Protein AF-A0A7V5PXN4-F1 (afdb_monomer_lite)

Sequence (189 aa):
MMRFGNYDSPVLLEALGDLLLSYGRVDDGKRLAARAFLKASYEVSDPHAQEEYRKLAEQALQRQTVHELTYRELSLRRLEKVFQRELEEAKAWYEQVAADERRWIDKGVDVDAAFAKKYYTEPTVEYRDPAAVRATTFKRLLPVGVVLAILLVVLALAASGYGLYRLQRWYASRRGVRAEGESPQPSVR

Foldseek 3Di:
DCVPDPVLALVVLQVQLVVLPVPDDPLVSLLSSLLSLCSSLVSDPDPVSNVVSNVSSQVSQPPPAPDPPDPHGDGSVNSVVVSVVVVVVVVVVVVVLVVVLVVCVVVVHDSVVVCCVPPVPDDDDPDDDPVVVVVVVVVVCVVVVVVVVVVVVVVVVVVVVVVVVVVVVVVVVVVVVVPPPDDDDDDDD

pLDDT: mean 84.4, std 14.61, range [50.06, 98.5]

Radius of gyration: 36.61 Å; chains: 1; bounding box: 115×32×98 Å

Secondary structure (DSSP, 8-state):
-TTTS-TT-HHHHHHHHHHHHHSTT-HHHHHHHHHHHHHHHHH---HHHHHHHHHHHHHHTTT-BSSTT---B--HHHHHHHHHHHHHHHHHHHHHHHHHHHHHHHTT--HHHHHHHHH-S--------HHHHHHHHHHHHHHHHHHHHHHHHHHHHHHHHHHHHHHHHHHHHHHHTTSS---PPPPP-

Structure (mmCIF, N/CA/C/O backbone):
data_AF-A0A7V5PXN4-F1
#
_entry.id   AF-A0A7V5PXN4-F1
#
loop_
_atom_site.group_PDB
_atom_site.id
_atom_site.type_symbol
_atom_site.label_atom_id
_atom_site.label_alt_id
_atom_site.label_comp_id
_atom_site.label_asym_id
_atom_site.label_entity_id
_atom_site.label_seq_id
_atom_site.pdbx_PDB_ins_code
_atom_site.Cartn_x
_atom_site.Cartn_y
_atom_site.Cartn_z
_atom_site.occupancy
_atom_site.B_iso_or_equiv
_atom_site.auth_seq_id
_atom_site.auth_comp_id
_atom_site.auth_asym_id
_atom_site.auth_atom_id
_atom_site.pdbx_PDB_model_num
ATOM 1 N N . MET A 1 1 ? -3.306 -9.084 14.092 1.00 50.06 1 MET A N 1
ATOM 2 C CA . MET A 1 1 ? -2.920 -7.835 14.786 1.00 50.06 1 MET A CA 1
ATOM 3 C C . MET A 1 1 ? -3.719 -6.621 14.314 1.00 50.06 1 MET A C 1
ATOM 5 O O . MET A 1 1 ? -4.282 -5.973 15.174 1.00 50.06 1 MET A O 1
ATOM 9 N N . MET A 1 2 ? -3.883 -6.352 13.011 1.00 60.84 2 MET A N 1
ATOM 10 C CA . MET A 1 2 ? -4.599 -5.147 12.524 1.00 60.84 2 MET A CA 1
ATOM 11 C C . MET A 1 2 ?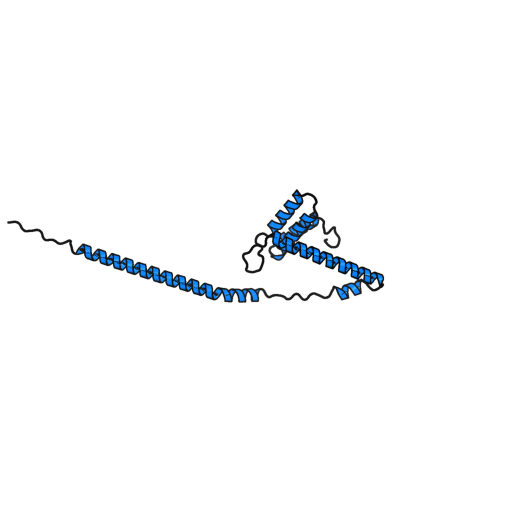 -6.079 -5.011 12.949 1.00 60.84 2 MET A C 1
ATOM 13 O O . MET A 1 2 ? -6.562 -3.900 13.084 1.00 60.84 2 MET A O 1
ATOM 17 N N . ARG A 1 3 ? -6.806 -6.110 13.207 1.00 56.19 3 ARG A N 1
ATOM 18 C CA . ARG A 1 3 ? -8.206 -6.056 13.690 1.00 56.19 3 ARG A CA 1
ATOM 19 C C . ARG A 1 3 ? -8.340 -5.751 15.192 1.00 56.19 3 ARG A C 1
ATOM 21 O O . ARG A 1 3 ? -9.386 -5.283 15.617 1.00 56.19 3 ARG A O 1
ATOM 28 N N . PHE A 1 4 ? -7.315 -6.062 15.990 1.00 61.59 4 PHE A N 1
ATOM 29 C CA . PHE A 1 4 ? -7.388 -6.065 17.463 1.00 61.59 4 PHE A CA 1
ATOM 30 C C . PHE A 1 4 ? -6.329 -5.177 18.139 1.00 61.59 4 PHE A C 1
ATOM 32 O O . PHE A 1 4 ? -6.249 -5.146 19.361 1.00 61.59 4 PHE A O 1
ATOM 39 N N . GLY A 1 5 ? -5.492 -4.496 17.358 1.00 67.06 5 GLY A N 1
ATOM 40 C CA . GLY A 1 5 ? -4.489 -3.547 17.833 1.00 67.06 5 GLY A CA 1
ATOM 41 C C . GLY A 1 5 ? -4.760 -2.149 17.290 1.00 67.06 5 GLY A C 1
ATOM 42 O O . GLY A 1 5 ? -5.655 -1.964 16.465 1.00 67.06 5 GLY A O 1
ATOM 43 N N . ASN A 1 6 ? -3.964 -1.177 17.733 1.00 82.44 6 ASN A N 1
ATOM 44 C CA . ASN A 1 6 ? -4.006 0.177 17.193 1.00 82.44 6 ASN A CA 1
ATOM 45 C C . ASN A 1 6 ? -3.465 0.164 15.753 1.00 82.44 6 ASN A C 1
ATOM 47 O O . ASN A 1 6 ? -2.252 0.174 15.543 1.00 82.44 6 ASN A O 1
ATOM 51 N N . TYR A 1 7 ? -4.357 0.000 14.774 1.00 85.50 7 TYR A N 1
ATOM 52 C CA . TYR A 1 7 ? -4.010 -0.294 13.376 1.00 85.50 7 TYR A CA 1
ATOM 53 C C . TYR A 1 7 ? -3.291 0.862 12.668 1.00 85.50 7 TYR A C 1
ATOM 55 O O . TYR A 1 7 ? -2.661 0.655 11.635 1.00 85.50 7 TYR A O 1
ATOM 63 N N . ASP A 1 8 ? -3.385 2.061 13.230 1.00 88.88 8 ASP A N 1
ATOM 64 C CA . ASP A 1 8 ? -2.703 3.284 12.818 1.00 88.88 8 ASP A CA 1
ATOM 65 C C . ASP A 1 8 ? -1.374 3.502 13.566 1.00 88.88 8 ASP A C 1
ATOM 67 O O . ASP A 1 8 ? -0.681 4.482 13.320 1.00 88.88 8 ASP A O 1
ATOM 71 N N . SER A 1 9 ? -0.960 2.585 14.449 1.00 93.81 9 SER A N 1
ATOM 72 C CA . SER A 1 9 ? 0.322 2.697 15.148 1.00 93.81 9 SER A CA 1
ATOM 73 C C . SER A 1 9 ? 1.490 2.705 14.148 1.00 93.81 9 SER A C 1
ATOM 75 O O . SER A 1 9 ? 1.680 1.704 13.446 1.00 93.81 9 SER A O 1
ATOM 77 N N . PRO A 1 10 ? 2.333 3.761 14.122 1.00 94.50 10 PRO A N 1
ATOM 78 C CA . PRO A 1 10 ? 3.481 3.830 13.216 1.00 94.50 10 PRO A CA 1
ATOM 79 C C . PRO A 1 10 ? 4.428 2.633 13.360 1.00 94.50 10 PRO A C 1
ATOM 81 O O . PRO A 1 10 ? 4.879 2.084 12.363 1.00 94.50 10 PRO A O 1
ATOM 84 N N . VAL A 1 11 ? 4.643 2.153 14.591 1.00 93.62 11 VAL A N 1
ATOM 85 C CA . VAL A 1 11 ? 5.501 0.990 14.883 1.00 93.62 11 VAL A CA 1
ATOM 86 C C . VAL A 1 11 ? 4.916 -0.303 14.311 1.00 93.62 11 VAL A C 1
ATOM 88 O O . VAL A 1 11 ? 5.640 -1.135 13.768 1.00 93.62 11 VAL A O 1
ATOM 91 N N . LEU A 1 12 ? 3.595 -0.485 14.404 1.00 94.06 12 LEU A N 1
ATOM 92 C CA . LEU A 1 12 ? 2.931 -1.650 13.815 1.00 94.06 12 LEU A CA 1
ATOM 93 C C . LEU A 1 12 ? 3.025 -1.622 12.284 1.00 94.06 12 LEU A C 1
ATOM 95 O O . LEU A 1 12 ? 3.241 -2.659 11.658 1.00 94.06 12 LEU A O 1
ATOM 99 N N . LEU A 1 13 ? 2.851 -0.440 11.691 1.00 95.69 13 LEU A N 1
ATOM 100 C CA . LEU A 1 13 ? 2.921 -0.226 10.247 1.00 95.69 13 LEU A CA 1
ATOM 101 C C . LEU A 1 13 ? 4.344 -0.415 9.706 1.00 95.69 13 LEU A C 1
ATOM 103 O O . LEU A 1 13 ? 4.511 -1.014 8.646 1.00 95.69 13 LEU A O 1
ATOM 107 N N . GLU A 1 14 ? 5.360 0.022 10.448 1.00 95.69 14 GLU A N 1
ATOM 108 C CA . GLU A 1 14 ? 6.770 -0.238 10.150 1.00 95.69 14 GLU A CA 1
ATOM 109 C C . GLU A 1 14 ? 7.066 -1.741 10.150 1.00 95.69 14 GLU A C 1
ATOM 111 O O . GLU A 1 14 ? 7.523 -2.280 9.143 1.00 95.69 14 GLU A O 1
ATOM 116 N N . ALA A 1 15 ? 6.690 -2.445 11.223 1.00 94.88 15 ALA A N 1
ATOM 117 C CA . ALA A 1 15 ? 6.877 -3.891 11.323 1.00 94.88 15 ALA A CA 1
ATOM 118 C C . ALA A 1 15 ? 6.150 -4.656 10.201 1.00 94.88 15 ALA A C 1
ATOM 120 O O . ALA A 1 15 ? 6.655 -5.659 9.693 1.00 94.88 15 ALA A O 1
ATOM 121 N N . LEU A 1 16 ? 4.968 -4.185 9.787 1.00 93.50 16 LEU A N 1
ATOM 122 C CA . LEU A 1 16 ? 4.255 -4.727 8.631 1.00 93.50 16 LEU A CA 1
ATOM 123 C C . LEU A 1 16 ? 5.031 -4.491 7.327 1.00 93.50 16 LEU A C 1
ATOM 125 O O . LEU A 1 16 ? 5.132 -5.410 6.514 1.00 93.50 16 LEU A O 1
ATOM 129 N N . GLY A 1 17 ? 5.569 -3.286 7.126 1.00 94.25 17 GLY A N 1
ATOM 130 C CA . GLY A 1 17 ? 6.412 -2.954 5.979 1.00 94.25 17 GLY A CA 1
ATOM 131 C C . GLY A 1 17 ? 7.632 -3.869 5.884 1.00 94.25 17 GLY A C 1
ATOM 132 O O . GLY A 1 17 ? 7.853 -4.490 4.844 1.00 94.25 17 GLY A O 1
ATOM 133 N N . ASP A 1 18 ? 8.354 -4.040 6.988 1.00 94.31 18 ASP A N 1
ATOM 134 C CA . ASP A 1 18 ? 9.522 -4.919 7.069 1.00 94.31 18 ASP A CA 1
ATOM 135 C C . ASP A 1 18 ? 9.166 -6.383 6.810 1.00 94.31 18 ASP A C 1
ATOM 137 O O . ASP A 1 18 ? 9.841 -7.071 6.038 1.00 94.31 18 ASP A O 1
ATOM 141 N N . LEU A 1 19 ? 8.062 -6.865 7.389 1.00 92.94 19 LEU A N 1
ATOM 142 C CA . LEU A 1 19 ? 7.578 -8.223 7.154 1.00 92.94 19 LEU A CA 1
ATOM 143 C C . LEU A 1 19 ? 7.267 -8.456 5.669 1.00 92.94 19 LEU A C 1
ATOM 145 O O . LEU A 1 19 ? 7.689 -9.470 5.106 1.00 92.94 19 LEU A O 1
ATOM 149 N N . LEU A 1 20 ? 6.579 -7.510 5.024 1.00 92.25 20 LEU A N 1
ATOM 150 C CA . LEU A 1 20 ? 6.245 -7.567 3.598 1.00 92.25 20 LEU A CA 1
ATOM 151 C C . LEU A 1 20 ? 7.489 -7.545 2.700 1.00 92.25 20 LEU A C 1
ATOM 153 O O . LEU A 1 20 ? 7.469 -8.140 1.622 1.00 92.25 20 LEU A O 1
ATOM 157 N N . LEU A 1 21 ? 8.572 -6.896 3.133 1.00 91.50 21 LEU A N 1
ATOM 158 C CA . LEU A 1 21 ? 9.854 -6.922 2.427 1.00 91.50 21 LEU A CA 1
ATOM 159 C C . LEU A 1 21 ? 10.651 -8.212 2.683 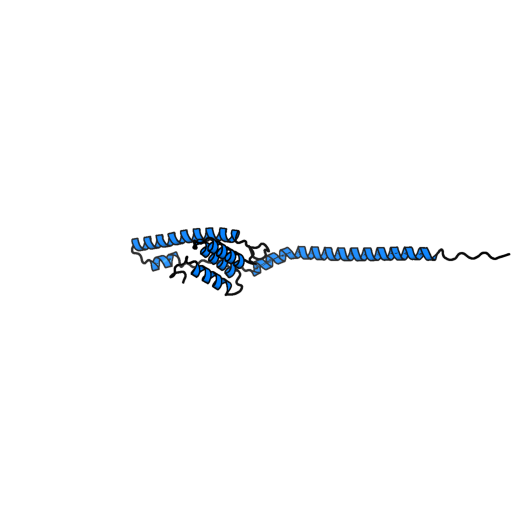1.00 91.50 21 LEU A C 1
ATOM 161 O O . LEU A 1 21 ? 11.391 -8.652 1.800 1.00 91.50 21 LEU A O 1
ATOM 165 N N . SER A 1 22 ? 10.497 -8.829 3.859 1.00 87.25 22 SER A N 1
ATOM 166 C CA . SER A 1 22 ? 11.232 -10.038 4.260 1.00 87.25 22 SER A CA 1
ATOM 167 C C . SER A 1 22 ? 10.798 -11.305 3.510 1.00 87.25 22 SER A C 1
ATOM 169 O O . SER A 1 22 ? 11.634 -12.152 3.183 1.00 87.25 22 SER A O 1
ATOM 171 N N . TYR A 1 23 ? 9.507 -11.433 3.180 1.00 73.62 23 TYR A N 1
ATOM 172 C CA . TYR A 1 23 ? 8.982 -12.556 2.402 1.00 73.62 23 TYR A CA 1
ATOM 173 C C . TYR A 1 23 ? 9.217 -12.298 0.907 1.00 73.62 23 TYR A C 1
ATOM 175 O O . TYR A 1 23 ? 8.464 -11.605 0.228 1.00 73.62 23 TYR A O 1
ATOM 183 N N . GLY A 1 24 ? 10.344 -12.813 0.414 1.00 56.97 24 GLY A N 1
ATOM 184 C CA . GLY A 1 24 ? 10.949 -12.424 -0.856 1.00 56.97 24 GLY A CA 1
ATOM 185 C C . GLY A 1 24 ? 10.044 -12.395 -2.101 1.00 56.97 24 GLY A C 1
ATOM 186 O O . GLY A 1 24 ? 9.250 -13.291 -2.365 1.00 56.97 24 GLY A O 1
ATOM 187 N N . ARG A 1 25 ? 10.322 -11.388 -2.941 1.00 54.06 25 ARG A N 1
ATOM 188 C CA . ARG A 1 25 ? 10.131 -11.315 -4.409 1.00 54.06 25 ARG A CA 1
ATOM 189 C C . ARG A 1 25 ? 8.725 -11.491 -4.999 1.00 54.06 25 ARG A C 1
ATOM 191 O O . ARG A 1 25 ? 8.630 -11.614 -6.218 1.00 54.06 25 ARG A O 1
ATOM 198 N N . VAL A 1 26 ? 7.646 -11.420 -4.226 1.00 61.91 26 VAL A N 1
ATOM 199 C CA . VAL A 1 26 ? 6.332 -11.161 -4.839 1.00 61.91 26 VAL A CA 1
ATOM 200 C C . VAL A 1 26 ? 6.234 -9.657 -5.099 1.00 61.91 26 VAL A C 1
ATOM 202 O O . VAL A 1 26 ? 6.345 -8.865 -4.164 1.00 61.91 26 VAL A O 1
ATOM 205 N N . ASP A 1 27 ? 6.083 -9.252 -6.363 1.00 65.19 27 ASP A N 1
ATOM 206 C CA . ASP A 1 27 ? 6.072 -7.836 -6.775 1.00 65.19 27 ASP A CA 1
ATOM 207 C C . ASP A 1 27 ? 5.048 -6.991 -5.995 1.00 65.19 27 ASP A C 1
ATOM 209 O O . ASP A 1 27 ? 5.314 -5.834 -5.657 1.00 65.19 27 ASP A O 1
ATOM 213 N N . ASP A 1 28 ? 3.921 -7.591 -5.607 1.00 71.44 28 ASP A N 1
ATOM 214 C CA . ASP A 1 28 ? 2.894 -6.925 -4.805 1.00 71.44 28 ASP A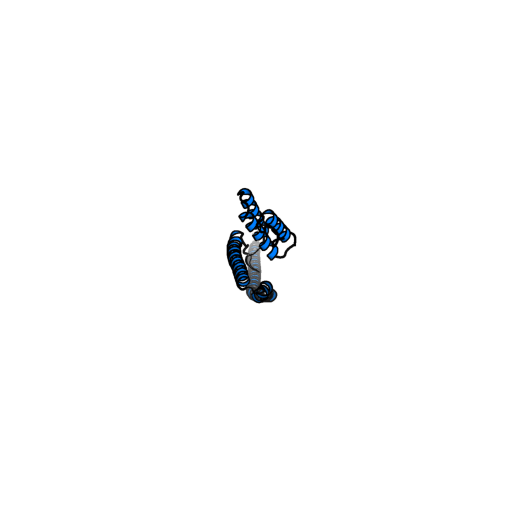 CA 1
ATOM 215 C C . ASP A 1 28 ? 3.356 -6.596 -3.380 1.00 71.44 28 ASP A C 1
ATOM 217 O O . ASP A 1 28 ? 2.991 -5.544 -2.849 1.00 71.44 28 ASP A O 1
ATOM 221 N N . GLY A 1 29 ? 4.220 -7.423 -2.779 1.00 89.00 29 GLY A N 1
ATOM 222 C CA . GLY A 1 29 ? 4.718 -7.219 -1.415 1.00 89.00 29 GLY A CA 1
ATOM 223 C C . GLY A 1 29 ? 5.440 -5.882 -1.259 1.00 89.00 29 GLY A C 1
ATOM 224 O O . GLY A 1 29 ? 5.196 -5.146 -0.307 1.00 89.00 29 GLY A O 1
ATOM 225 N N . LYS A 1 30 ? 6.230 -5.488 -2.263 1.00 92.56 30 LYS A N 1
ATOM 226 C CA . LYS A 1 30 ? 6.922 -4.190 -2.296 1.00 92.56 30 LYS A CA 1
ATOM 227 C C . LYS A 1 30 ? 5.968 -3.002 -2.324 1.00 92.56 30 LYS A C 1
ATOM 229 O O . LYS A 1 30 ? 6.170 -2.015 -1.619 1.00 92.56 30 LYS A O 1
ATOM 234 N N . ARG A 1 31 ? 4.916 -3.088 -3.141 1.00 93.25 31 ARG A N 1
ATOM 235 C CA . ARG A 1 31 ? 3.918 -2.015 -3.259 1.00 93.25 31 ARG A CA 1
ATOM 236 C C . ARG A 1 31 ? 3.047 -1.920 -2.011 1.00 93.25 31 ARG A C 1
ATOM 238 O O . ARG A 1 31 ? 2.587 -0.829 -1.685 1.00 93.25 31 ARG A O 1
ATOM 245 N N . LEU A 1 32 ? 2.793 -3.037 -1.332 1.00 94.06 32 LEU A N 1
ATOM 246 C CA . LEU A 1 32 ? 2.097 -3.056 -0.046 1.00 94.06 32 LEU A CA 1
ATOM 247 C C . LEU A 1 32 ? 2.989 -2.512 1.077 1.00 94.06 32 LEU A C 1
ATOM 249 O O . LEU A 1 32 ? 2.525 -1.684 1.854 1.00 94.06 32 LEU A O 1
ATOM 253 N N . ALA A 1 33 ? 4.273 -2.878 1.108 1.00 95.50 33 ALA A N 1
ATOM 254 C CA . ALA A 1 33 ? 5.237 -2.341 2.068 1.00 95.50 33 ALA A CA 1
ATOM 255 C C . ALA A 1 33 ? 5.354 -0.817 1.947 1.00 95.50 33 ALA A C 1
ATOM 257 O O . ALA A 1 33 ? 5.263 -0.101 2.939 1.00 95.50 33 ALA A O 1
ATOM 258 N N . ALA A 1 34 ? 5.447 -0.302 0.716 1.00 96.50 34 ALA A N 1
ATOM 259 C CA . ALA A 1 34 ? 5.476 1.136 0.469 1.00 96.50 34 ALA A CA 1
ATOM 260 C C . ALA A 1 34 ? 4.224 1.859 0.999 1.00 96.50 34 ALA A C 1
ATOM 262 O O . ALA A 1 34 ? 4.334 2.955 1.544 1.00 96.50 34 ALA A O 1
ATOM 263 N N . ARG A 1 35 ? 3.036 1.247 0.886 1.00 96.94 35 ARG A N 1
ATOM 264 C CA . ARG A 1 35 ? 1.801 1.789 1.480 1.00 96.94 35 ARG A CA 1
ATOM 265 C C . ARG A 1 35 ? 1.831 1.756 3.007 1.00 96.94 35 ARG A C 1
ATOM 267 O O . ARG A 1 35 ? 1.379 2.715 3.622 1.00 96.94 35 ARG A O 1
ATOM 274 N N . ALA A 1 36 ? 2.373 0.698 3.612 1.00 96.69 36 ALA A N 1
ATOM 275 C CA . ALA A 1 36 ? 2.513 0.600 5.064 1.00 96.69 36 ALA A CA 1
ATOM 276 C C . ALA A 1 36 ? 3.413 1.722 5.613 1.00 96.69 36 ALA A C 1
ATOM 278 O O . ALA A 1 36 ? 2.993 2.454 6.505 1.00 96.69 36 ALA A O 1
ATOM 279 N N . PHE A 1 37 ? 4.582 1.946 5.002 1.00 98.19 37 PHE A N 1
ATOM 280 C CA . PHE A 1 37 ? 5.468 3.057 5.369 1.00 98.19 37 PHE A CA 1
ATOM 281 C C . PHE A 1 37 ? 4.841 4.434 5.101 1.00 98.19 37 PHE A C 1
ATOM 283 O O . PHE A 1 37 ? 4.934 5.323 5.942 1.00 98.19 37 PHE A O 1
ATOM 290 N N . LEU A 1 38 ? 4.133 4.622 3.978 1.00 98.25 38 LEU A N 1
ATOM 291 C CA . LEU A 1 38 ? 3.381 5.861 3.737 1.00 98.25 38 LEU A CA 1
ATOM 292 C C . LEU A 1 38 ? 2.333 6.104 4.824 1.00 98.25 38 LEU A C 1
ATOM 294 O O . LEU A 1 38 ? 2.234 7.220 5.326 1.00 98.25 38 LEU A O 1
ATOM 298 N N . LYS A 1 39 ? 1.585 5.070 5.221 1.00 97.62 39 LYS A N 1
ATOM 299 C CA . LYS A 1 39 ? 0.608 5.191 6.301 1.00 97.62 39 LYS A CA 1
ATOM 300 C C . LYS A 1 39 ? 1.298 5.547 7.615 1.00 97.62 39 LYS A C 1
ATOM 302 O O . LYS A 1 39 ? 0.840 6.474 8.262 1.00 97.62 39 LYS A O 1
ATOM 307 N N . ALA A 1 40 ? 2.430 4.923 7.952 1.00 97.75 40 ALA A N 1
ATOM 308 C CA . ALA A 1 40 ? 3.206 5.285 9.143 1.00 97.75 40 ALA A CA 1
ATOM 309 C C . ALA A 1 40 ? 3.622 6.768 9.129 1.00 97.75 40 ALA A C 1
ATOM 311 O O . ALA A 1 40 ? 3.504 7.451 10.144 1.00 97.75 40 ALA A O 1
ATOM 312 N N . SER A 1 41 ? 4.008 7.295 7.958 1.00 98.19 41 SER A N 1
ATOM 313 C CA . SER A 1 41 ? 4.339 8.717 7.792 1.00 98.19 41 SER A CA 1
ATOM 314 C C . SER A 1 41 ? 3.156 9.662 8.041 1.00 98.19 41 SER A C 1
ATOM 316 O O . SER A 1 41 ? 3.372 10.813 8.395 1.00 98.19 41 SER A O 1
ATOM 318 N N . TYR A 1 42 ? 1.911 9.206 7.872 1.00 97.31 42 TYR A N 1
ATOM 319 C CA . TYR A 1 42 ? 0.720 10.026 8.133 1.00 97.31 42 TYR A CA 1
ATOM 320 C C . TYR A 1 42 ? 0.342 10.063 9.614 1.00 97.31 42 TYR A C 1
ATOM 322 O O . TYR A 1 42 ? -0.294 11.017 10.049 1.00 97.31 42 TYR A O 1
ATOM 330 N N . GLU A 1 43 ? 0.732 9.037 10.370 1.00 96.75 43 GLU A N 1
ATOM 331 C CA . GLU A 1 43 ? 0.313 8.834 11.761 1.00 96.75 43 GLU A CA 1
ATOM 332 C C . GLU A 1 43 ? 1.369 9.299 12.781 1.00 96.75 43 GLU A C 1
ATOM 334 O O . GLU A 1 43 ? 1.126 9.287 13.988 1.00 96.75 43 GLU A O 1
ATOM 339 N N . VAL A 1 44 ? 2.552 9.725 12.322 1.00 97.00 44 VAL A N 1
ATOM 340 C CA . VAL A 1 44 ? 3.602 10.294 13.179 1.00 97.00 44 VAL A CA 1
ATOM 341 C C . VAL A 1 44 ? 3.596 11.823 13.114 1.00 97.00 44 VAL A C 1
ATOM 343 O O . VAL A 1 44 ? 3.478 12.412 12.042 1.00 97.00 44 VAL A O 1
ATOM 346 N N . SER A 1 45 ? 3.753 12.483 14.263 1.00 96.25 45 SER A N 1
ATOM 347 C CA . SER A 1 45 ? 3.759 13.954 14.346 1.00 96.25 45 SER A CA 1
ATOM 348 C C . SER A 1 45 ? 5.127 14.588 14.080 1.00 96.25 45 SER A C 1
ATOM 350 O O . SER A 1 45 ? 5.187 15.763 13.729 1.00 96.25 45 SER A O 1
ATOM 352 N N . ASP A 1 46 ? 6.220 13.846 14.288 1.00 97.44 46 ASP A N 1
ATOM 353 C CA . ASP A 1 46 ? 7.587 14.340 14.092 1.00 97.44 46 ASP A CA 1
ATOM 354 C C . ASP A 1 46 ? 7.926 14.443 12.592 1.00 97.44 46 ASP A C 1
ATOM 356 O O . ASP A 1 46 ? 7.988 13.405 11.926 1.00 97.44 46 ASP A O 1
ATOM 360 N N . PRO A 1 47 ? 8.193 15.647 12.047 1.00 97.56 47 PRO A N 1
ATOM 361 C CA . PRO A 1 47 ? 8.493 15.825 10.627 1.00 97.56 47 PRO A CA 1
ATOM 362 C C . PRO A 1 47 ? 9.706 15.026 10.145 1.00 97.56 47 PRO A C 1
ATOM 364 O O . PRO A 1 47 ? 9.729 14.588 8.996 1.00 97.56 47 PRO A O 1
ATOM 367 N N . HIS A 1 48 ? 10.703 14.809 11.010 1.00 97.88 48 HIS A N 1
ATOM 368 C CA . HIS A 1 48 ? 11.874 14.020 10.641 1.00 97.88 48 HIS A CA 1
ATOM 369 C C . HIS A 1 48 ? 11.497 12.543 10.459 1.00 97.88 48 HIS A C 1
ATOM 371 O O . HIS A 1 48 ? 11.802 11.948 9.426 1.00 97.88 48 HIS A O 1
ATOM 377 N N . ALA A 1 49 ? 10.761 11.961 11.410 1.00 96.81 49 ALA A N 1
ATOM 378 C CA . ALA A 1 49 ? 10.216 10.613 11.269 1.00 96.81 49 ALA A CA 1
ATOM 379 C C . ALA A 1 49 ? 9.299 10.463 10.040 1.00 96.81 49 ALA A C 1
ATOM 381 O O . ALA A 1 49 ? 9.381 9.454 9.338 1.00 96.81 49 ALA A O 1
ATOM 382 N N . GLN A 1 50 ? 8.464 11.466 9.731 1.00 98.12 50 GLN A N 1
ATOM 383 C CA . GLN A 1 50 ? 7.649 11.454 8.507 1.00 98.12 50 GLN A CA 1
ATOM 384 C C . GLN A 1 50 ? 8.526 11.306 7.259 1.00 98.12 50 GLN A C 1
ATOM 386 O O . GLN A 1 50 ? 8.231 10.488 6.387 1.00 98.12 50 GLN A O 1
ATOM 391 N N . GLU A 1 51 ? 9.608 12.081 7.167 1.00 98.25 51 GLU A N 1
ATOM 392 C CA . GLU A 1 51 ? 10.525 12.031 6.031 1.00 98.25 51 GLU A CA 1
ATOM 393 C C . GLU A 1 51 ? 11.232 10.672 5.921 1.00 98.25 51 GLU A C 1
ATOM 395 O O . GLU A 1 51 ? 11.300 10.106 4.827 1.00 98.25 51 GLU A O 1
ATOM 400 N N . GLU A 1 52 ? 11.693 10.107 7.038 1.00 98.38 52 GLU A N 1
ATOM 401 C CA . GLU A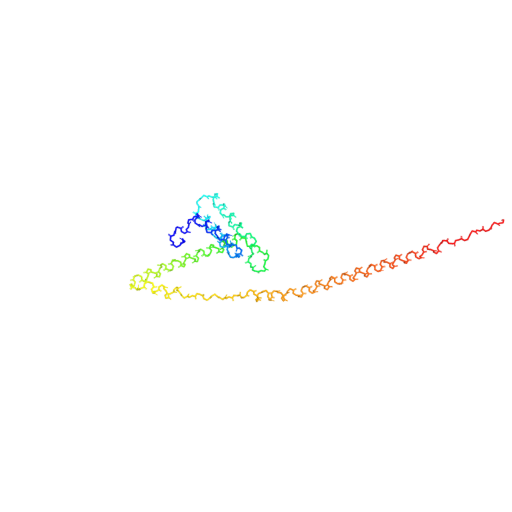 1 52 ? 12.337 8.789 7.059 1.00 98.38 52 GLU A CA 1
ATOM 402 C C . GLU A 1 52 ? 11.390 7.678 6.588 1.00 98.38 52 GLU A C 1
ATOM 404 O O . GLU A 1 52 ? 11.755 6.874 5.726 1.00 98.38 52 GLU A O 1
ATOM 409 N N . TYR A 1 53 ? 10.130 7.683 7.028 1.00 98.50 53 TYR A N 1
ATOM 410 C CA . TYR A 1 53 ? 9.140 6.732 6.517 1.00 98.50 53 TYR A CA 1
ATOM 411 C C . TYR A 1 53 ? 8.886 6.889 5.017 1.00 98.50 53 TYR A C 1
ATOM 413 O O . TYR A 1 53 ? 8.726 5.899 4.297 1.00 98.50 53 TYR A O 1
ATOM 421 N N . ARG A 1 54 ? 8.893 8.120 4.499 1.00 98.38 54 ARG A N 1
ATOM 422 C CA . ARG A 1 54 ? 8.760 8.353 3.054 1.00 98.38 54 ARG A CA 1
ATOM 423 C C . ARG A 1 54 ? 9.969 7.828 2.279 1.00 98.38 54 ARG A C 1
ATOM 425 O O . ARG A 1 54 ? 9.778 7.265 1.200 1.00 98.38 54 ARG A O 1
ATOM 432 N N . LYS A 1 55 ? 11.182 7.933 2.834 1.00 98.19 55 LYS A N 1
ATOM 433 C CA . LYS A 1 55 ? 12.393 7.317 2.262 1.00 98.19 55 LYS A CA 1
ATOM 434 C C . LYS A 1 55 ? 12.279 5.794 2.238 1.00 98.19 55 LYS A C 1
ATOM 436 O O . LYS A 1 55 ? 12.562 5.191 1.204 1.00 98.19 55 LYS A O 1
ATOM 441 N N . LEU A 1 56 ? 11.804 5.170 3.318 1.00 97.75 56 LEU A N 1
ATOM 442 C CA . LEU A 1 56 ? 11.552 3.723 3.361 1.00 97.75 56 LEU A CA 1
ATOM 443 C C . LEU A 1 56 ? 10.520 3.293 2.309 1.00 97.75 56 LEU A C 1
ATOM 445 O O . LEU A 1 56 ? 10.728 2.313 1.589 1.00 97.75 56 LEU A O 1
ATOM 449 N N . ALA A 1 57 ? 9.443 4.065 2.140 1.00 97.56 57 ALA A N 1
ATOM 450 C CA . ALA A 1 57 ? 8.447 3.810 1.105 1.00 97.56 57 ALA A CA 1
ATOM 451 C C . ALA A 1 57 ? 9.036 3.890 -0.316 1.00 97.56 57 ALA A C 1
ATOM 453 O O . ALA A 1 57 ? 8.726 3.055 -1.167 1.00 97.56 57 ALA A O 1
ATOM 454 N N . GLU A 1 58 ? 9.902 4.868 -0.585 1.00 96.75 58 GLU A N 1
ATOM 455 C CA . GLU A 1 58 ? 10.588 4.995 -1.874 1.00 96.75 58 GLU A CA 1
ATOM 456 C C . GLU A 1 58 ? 11.566 3.838 -2.125 1.00 96.75 58 GLU A C 1
ATOM 458 O O . GLU A 1 58 ? 11.586 3.261 -3.215 1.00 96.75 58 GLU A O 1
ATOM 463 N N . GLN A 1 59 ? 12.322 3.432 -1.102 1.00 94.81 59 GLN A N 1
ATOM 464 C CA . GLN A 1 59 ? 13.228 2.284 -1.171 1.00 94.81 59 GLN A CA 1
ATOM 465 C C . GLN A 1 59 ? 12.477 0.980 -1.465 1.00 94.81 59 GLN A C 1
ATOM 467 O O . GLN A 1 59 ? 12.909 0.198 -2.318 1.00 94.81 59 GLN A O 1
ATOM 472 N N . ALA A 1 60 ? 11.319 0.770 -0.833 1.00 94.00 60 ALA A N 1
ATOM 473 C CA . ALA A 1 60 ? 10.471 -0.392 -1.085 1.00 94.00 60 ALA A CA 1
ATOM 474 C C . ALA A 1 60 ? 10.035 -0.491 -2.563 1.00 94.00 60 ALA A C 1
ATOM 476 O O . ALA A 1 60 ? 9.924 -1.594 -3.104 1.00 94.00 60 ALA A O 1
ATOM 477 N N . LEU A 1 61 ? 9.857 0.645 -3.249 1.00 92.44 61 LEU A N 1
ATOM 478 C CA . LEU A 1 61 ? 9.443 0.705 -4.656 1.00 92.44 61 LEU A CA 1
ATOM 479 C C . LEU A 1 61 ? 10.570 0.532 -5.672 1.00 92.44 61 LEU A C 1
ATOM 481 O O . LEU A 1 61 ? 10.293 0.458 -6.871 1.00 92.44 61 LEU A O 1
ATOM 485 N N . GLN A 1 62 ? 11.825 0.411 -5.244 1.00 89.50 62 GLN A N 1
ATOM 486 C CA . GLN A 1 62 ? 12.925 0.225 -6.184 1.00 89.50 62 GLN A CA 1
ATOM 487 C C . GLN A 1 62 ? 12.681 -0.973 -7.114 1.00 89.50 62 GLN A C 1
ATOM 489 O O . GLN A 1 62 ? 12.400 -2.102 -6.675 1.00 89.50 62 GLN A O 1
ATOM 494 N N . ARG A 1 63 ? 12.859 -0.715 -8.418 1.00 85.25 63 ARG A N 1
ATOM 495 C CA . ARG A 1 63 ? 12.670 -1.663 -9.530 1.00 85.25 63 ARG A CA 1
ATOM 496 C C . ARG A 1 63 ? 11.221 -2.121 -9.739 1.00 85.25 63 ARG A C 1
ATOM 498 O O . ARG A 1 63 ? 11.000 -3.114 -10.425 1.00 85.25 63 ARG A O 1
ATOM 505 N N . GLN A 1 64 ? 10.240 -1.427 -9.161 1.00 87.12 64 GLN A N 1
ATOM 506 C CA . GLN A 1 64 ? 8.828 -1.623 -9.489 1.00 87.12 64 GLN A CA 1
ATOM 507 C C . GLN A 1 64 ? 8.450 -0.776 -10.700 1.00 87.12 64 GLN A C 1
ATOM 509 O O . GLN A 1 64 ? 8.763 0.411 -10.771 1.00 87.12 64 GLN A O 1
ATOM 514 N N . THR A 1 65 ? 7.743 -1.373 -11.653 1.00 85.81 65 THR A N 1
ATOM 515 C CA . THR A 1 65 ? 7.259 -0.690 -12.857 1.00 85.81 65 THR A CA 1
ATOM 516 C C . THR A 1 65 ? 5.762 -0.440 -12.756 1.00 85.81 65 THR A C 1
ATOM 518 O O . THR A 1 65 ? 5.070 -1.065 -11.961 1.00 85.81 65 THR A O 1
ATOM 521 N N . VAL A 1 66 ? 5.224 0.498 -13.534 1.00 83.19 66 VAL A N 1
ATOM 522 C CA . VAL A 1 66 ? 3.786 0.822 -13.484 1.00 83.19 66 VAL A CA 1
ATOM 523 C C . VAL A 1 66 ? 2.929 -0.383 -13.888 1.00 83.19 66 VAL A C 1
ATOM 525 O O . VAL A 1 66 ? 1.935 -0.689 -13.230 1.00 83.19 66 VAL A O 1
ATOM 528 N N . HIS A 1 67 ? 3.320 -1.064 -14.963 1.00 78.19 67 HIS A N 1
ATOM 529 C CA . HIS A 1 67 ? 2.647 -2.242 -15.501 1.00 78.19 67 HIS A CA 1
ATOM 530 C C . HIS A 1 67 ? 3.663 -3.292 -15.933 1.00 78.19 67 HIS A C 1
ATOM 532 O O . HIS A 1 67 ? 4.818 -2.967 -16.239 1.00 78.19 67 HIS A O 1
ATOM 538 N N . GLU A 1 68 ? 3.185 -4.533 -16.020 1.00 69.31 68 GLU A N 1
ATOM 539 C CA . GLU A 1 68 ? 3.917 -5.627 -16.646 1.00 69.31 68 GLU A CA 1
ATOM 540 C C . GLU A 1 68 ? 4.418 -5.200 -18.033 1.00 69.31 68 GLU A C 1
ATOM 542 O O . GLU A 1 68 ? 3.705 -4.539 -18.790 1.00 69.31 68 GLU A O 1
ATOM 547 N N . LEU A 1 69 ? 5.660 -5.569 -18.358 1.00 72.31 69 LEU A N 1
ATOM 548 C CA . LEU A 1 69 ? 6.302 -5.297 -19.654 1.00 72.31 69 LEU A CA 1
ATOM 549 C C . LEU A 1 69 ? 6.574 -3.810 -19.959 1.00 72.31 69 LEU A C 1
ATOM 551 O O . LEU A 1 69 ? 6.851 -3.456 -21.104 1.00 72.31 69 LEU A O 1
ATOM 555 N N . THR A 1 70 ? 6.542 -2.932 -18.953 1.00 78.50 70 THR A N 1
ATOM 556 C CA . THR A 1 70 ? 6.976 -1.532 -19.092 1.00 78.50 70 THR A CA 1
ATOM 557 C C . THR A 1 70 ? 8.272 -1.290 -18.326 1.00 78.50 70 THR A C 1
ATOM 559 O O . THR A 1 70 ? 8.450 -1.841 -17.248 1.00 78.50 70 THR A O 1
ATOM 562 N N . TYR A 1 71 ? 9.154 -0.430 -18.842 1.00 81.62 71 TYR A N 1
ATOM 563 C CA . TYR A 1 71 ? 10.357 0.034 -18.124 1.00 81.62 71 TYR A CA 1
ATOM 564 C C . TYR A 1 71 ? 10.105 1.292 -17.287 1.00 81.62 71 TYR A C 1
ATOM 566 O O . TYR A 1 71 ? 11.018 1.840 -16.679 1.00 81.62 71 TYR A O 1
ATOM 574 N N . ARG A 1 72 ? 8.867 1.797 -17.285 1.00 85.38 72 ARG A N 1
ATOM 575 C CA . ARG A 1 72 ? 8.519 3.006 -16.546 1.00 85.38 72 ARG A CA 1
ATOM 576 C C . ARG A 1 72 ? 8.386 2.661 -15.071 1.00 85.38 72 ARG A C 1
ATOM 578 O O . ARG A 1 72 ? 7.434 1.978 -14.691 1.00 85.38 72 ARG A O 1
ATOM 585 N N . GLU A 1 73 ? 9.301 3.178 -14.263 1.00 87.62 73 GLU A N 1
ATOM 586 C CA . GLU A 1 73 ? 9.276 2.991 -12.816 1.00 87.62 73 GLU A CA 1
ATOM 587 C C . GLU A 1 73 ? 8.025 3.611 -12.178 1.00 87.62 73 GLU A C 1
ATOM 589 O O . GLU A 1 73 ? 7.492 4.641 -12.617 1.00 87.62 73 GLU A O 1
ATOM 594 N N . LEU A 1 74 ? 7.524 2.940 -11.145 1.00 91.38 74 LEU A N 1
ATOM 595 C CA . LEU A 1 74 ? 6.427 3.414 -10.320 1.00 91.38 74 LEU A CA 1
ATOM 596 C C . LEU A 1 74 ? 6.980 4.382 -9.272 1.00 91.38 74 LEU A C 1
ATOM 598 O O . LEU A 1 74 ? 7.586 3.965 -8.292 1.00 91.38 74 LEU A O 1
ATOM 602 N N . SER A 1 75 ? 6.746 5.680 -9.464 1.00 94.44 75 SER A N 1
ATOM 603 C CA . SER A 1 75 ? 7.171 6.689 -8.492 1.00 94.44 75 SER A CA 1
ATOM 604 C C . SER A 1 75 ? 6.312 6.681 -7.226 1.00 94.44 75 SER A C 1
ATOM 606 O O . SER A 1 75 ? 5.100 6.438 -7.292 1.00 94.44 75 SER A O 1
ATOM 608 N N . LEU A 1 76 ? 6.919 7.063 -6.095 1.00 96.00 76 LEU A N 1
ATOM 609 C CA . LEU A 1 76 ? 6.228 7.197 -4.810 1.00 96.00 76 LEU A CA 1
ATOM 610 C C . LEU A 1 76 ? 5.004 8.112 -4.919 1.00 96.00 76 LEU A C 1
ATOM 612 O O . LEU A 1 76 ? 3.908 7.717 -4.544 1.00 96.00 76 LEU A O 1
ATOM 616 N N . ARG A 1 77 ? 5.151 9.286 -5.548 1.00 96.62 77 ARG A N 1
ATOM 617 C CA . ARG A 1 77 ? 4.047 10.240 -5.768 1.00 96.62 77 ARG A CA 1
ATOM 618 C C . ARG A 1 77 ? 2.851 9.609 -6.489 1.00 96.62 77 ARG A C 1
ATOM 620 O O . ARG A 1 77 ? 1.702 9.944 -6.204 1.00 96.62 77 ARG A O 1
ATOM 627 N N . ARG A 1 78 ? 3.101 8.735 -7.472 1.00 94.94 78 ARG A N 1
ATOM 628 C CA . ARG A 1 78 ? 2.023 8.071 -8.214 1.00 94.94 78 ARG A CA 1
ATOM 629 C C . ARG A 1 78 ? 1.324 7.032 -7.346 1.00 94.94 78 ARG A C 1
ATOM 631 O O . ARG A 1 78 ? 0.096 6.988 -7.377 1.00 94.94 78 ARG A O 1
ATOM 638 N N . LEU A 1 79 ? 2.089 6.220 -6.613 1.00 95.44 79 LEU A N 1
ATOM 639 C CA . LEU A 1 79 ? 1.528 5.255 -5.671 1.00 95.44 79 LEU A CA 1
ATOM 640 C C . LEU A 1 79 ? 0.707 5.971 -4.596 1.00 95.44 79 LEU A C 1
ATOM 642 O O . LEU A 1 79 ? -0.441 5.615 -4.383 1.00 95.44 79 LEU A O 1
ATOM 646 N N . GLU A 1 80 ? 1.263 7.011 -3.985 1.00 97.69 80 GLU A N 1
ATOM 647 C CA . GLU A 1 80 ? 0.627 7.793 -2.929 1.00 97.69 80 GLU A CA 1
ATOM 648 C C . GLU A 1 80 ? -0.709 8.388 -3.376 1.00 97.69 80 GLU A C 1
ATOM 650 O O . GLU A 1 80 ? -1.699 8.279 -2.664 1.00 97.69 80 GLU A O 1
ATOM 655 N N . LYS A 1 81 ? -0.790 8.934 -4.594 1.00 97.31 81 LYS A N 1
ATOM 656 C CA . LYS A 1 81 ? -2.065 9.427 -5.134 1.00 97.31 81 LYS A CA 1
ATOM 657 C C . LYS A 1 81 ? -3.126 8.325 -5.239 1.00 97.31 81 LYS A C 1
ATOM 659 O O . LYS A 1 81 ? -4.310 8.589 -5.051 1.00 97.31 81 LYS A O 1
ATOM 664 N N . VAL A 1 82 ? -2.723 7.113 -5.619 1.00 95.56 82 VAL A N 1
ATOM 665 C CA . VAL A 1 82 ? -3.632 5.960 -5.666 1.00 95.56 82 VAL A CA 1
ATOM 666 C C . VAL A 1 82 ? -4.016 5.544 -4.251 1.00 95.56 82 VAL A C 1
ATOM 668 O O . VAL A 1 82 ? -5.197 5.369 -3.988 1.00 95.56 82 VAL A O 1
ATOM 671 N N . PHE A 1 83 ? -3.042 5.478 -3.348 1.00 96.56 83 PHE A N 1
ATOM 672 C CA . PHE A 1 83 ? -3.240 5.064 -1.969 1.00 96.56 83 PHE A CA 1
ATOM 673 C C . PHE A 1 83 ? -4.159 6.008 -1.188 1.00 96.56 83 PHE A C 1
ATOM 675 O O . PHE A 1 83 ? -5.026 5.544 -0.465 1.00 96.56 83 PHE A O 1
ATOM 682 N N . GLN A 1 84 ? -4.048 7.322 -1.383 1.00 97.31 84 GLN A N 1
ATOM 683 C CA . GLN A 1 84 ? -4.960 8.288 -0.762 1.00 97.31 84 GLN A CA 1
ATOM 684 C C . GLN A 1 84 ? -6.416 8.046 -1.174 1.00 97.31 84 GLN A C 1
ATOM 686 O O . GLN A 1 84 ? -7.299 8.009 -0.325 1.00 97.31 84 GLN A O 1
ATOM 691 N N . ARG A 1 85 ? -6.659 7.770 -2.461 1.00 96.69 85 ARG A N 1
ATOM 692 C CA . ARG A 1 85 ? -7.995 7.378 -2.924 1.00 96.69 85 ARG A CA 1
ATOM 693 C C . ARG A 1 85 ? -8.438 6.045 -2.308 1.00 96.69 85 ARG A C 1
ATOM 695 O O . ARG A 1 85 ? -9.574 5.941 -1.870 1.00 96.69 85 ARG A O 1
ATOM 702 N N . GLU A 1 86 ? -7.552 5.047 -2.246 1.00 95.31 86 GLU A N 1
ATOM 703 C CA . GLU A 1 86 ? -7.844 3.758 -1.593 1.00 95.31 86 GLU A CA 1
ATOM 704 C C . GLU A 1 86 ? -8.235 3.957 -0.111 1.00 95.31 86 GLU A C 1
ATOM 706 O O . GLU A 1 86 ? -9.158 3.305 0.369 1.00 95.31 86 GLU A O 1
ATOM 711 N N . LEU A 1 87 ? -7.584 4.879 0.610 1.00 95.19 87 LEU A N 1
ATOM 712 C CA . LEU A 1 87 ? -7.911 5.212 2.002 1.00 95.19 87 LEU A CA 1
ATOM 713 C C . LEU A 1 87 ? -9.279 5.897 2.135 1.00 95.19 87 LEU A C 1
ATOM 715 O O . LEU A 1 87 ? -10.033 5.573 3.052 1.00 95.19 87 LEU A O 1
ATOM 719 N N . GLU A 1 88 ? -9.611 6.822 1.234 1.00 96.00 88 GLU A N 1
ATOM 720 C CA . GLU A 1 88 ? -10.928 7.472 1.193 1.00 96.00 88 GLU A CA 1
ATOM 721 C C . GLU A 1 88 ? -12.046 6.459 0.907 1.00 96.00 88 GLU A C 1
ATOM 723 O O . GLU A 1 88 ? -13.053 6.426 1.619 1.00 96.00 88 GLU A O 1
ATOM 728 N N . GLU A 1 89 ? -11.846 5.591 -0.088 1.00 94.56 89 GLU A N 1
ATOM 729 C CA . GLU A 1 89 ? -12.767 4.503 -0.431 1.00 94.56 89 GLU A CA 1
ATOM 730 C C . GLU A 1 89 ? -12.943 3.535 0.750 1.00 94.56 89 GLU A C 1
ATOM 732 O O . GLU A 1 89 ? -14.072 3.198 1.114 1.00 94.56 89 GLU A O 1
ATOM 737 N N . ALA A 1 90 ? -11.845 3.140 1.403 1.00 91.00 90 ALA A N 1
ATOM 738 C CA . ALA A 1 90 ? -11.875 2.262 2.571 1.00 91.00 90 ALA A CA 1
ATOM 739 C C . ALA A 1 90 ? -12.620 2.893 3.756 1.00 91.00 90 ALA A C 1
ATOM 741 O O . ALA A 1 90 ? -13.393 2.208 4.429 1.00 91.00 90 ALA A O 1
ATOM 742 N N . LYS A 1 91 ? -12.434 4.197 3.998 1.00 93.06 91 LYS A N 1
ATOM 743 C CA . LYS A 1 91 ? -13.151 4.929 5.048 1.00 93.06 91 LYS A CA 1
ATOM 744 C C . LYS A 1 91 ? -14.655 4.949 4.780 1.00 93.06 91 LYS A C 1
ATOM 746 O O . LYS A 1 91 ? -15.428 4.586 5.663 1.00 93.06 91 LYS A O 1
ATOM 751 N N . ALA A 1 92 ? -15.061 5.321 3.567 1.00 94.69 92 ALA A N 1
ATOM 752 C CA . ALA A 1 92 ? -16.471 5.349 3.184 1.00 94.69 92 ALA A CA 1
ATOM 753 C C . ALA A 1 92 ? -17.117 3.958 3.299 1.00 94.69 92 ALA A C 1
ATOM 755 O O . ALA A 1 92 ? -18.234 3.819 3.800 1.00 94.69 92 ALA A O 1
ATOM 756 N N . TRP A 1 93 ? -16.390 2.917 2.889 1.00 93.38 93 TRP A N 1
ATOM 757 C CA . TRP A 1 93 ? -16.841 1.537 3.025 1.00 93.38 93 TRP A CA 1
ATOM 758 C C . TRP A 1 93 ? -17.009 1.124 4.494 1.00 93.38 93 TRP A C 1
ATOM 760 O O . TRP A 1 93 ? -18.040 0.561 4.859 1.00 93.38 93 TRP A O 1
ATOM 770 N N . TYR A 1 94 ? -16.051 1.456 5.363 1.00 91.38 94 TYR A N 1
ATOM 771 C CA . TYR A 1 94 ? -16.144 1.154 6.794 1.00 91.38 94 TYR A CA 1
ATOM 772 C C . TYR A 1 94 ? -17.320 1.879 7.465 1.00 91.38 94 TYR A C 1
ATOM 774 O O . TYR A 1 94 ? -18.071 1.280 8.236 1.00 91.38 94 TYR A O 1
ATOM 782 N N . GLU A 1 95 ? -17.530 3.155 7.136 1.00 94.44 95 GLU A N 1
ATOM 783 C CA . GLU A 1 95 ? -18.678 3.930 7.617 1.00 94.44 95 GLU A CA 1
ATOM 784 C C . GLU A 1 95 ? -20.010 3.309 7.178 1.00 94.44 95 GLU A C 1
ATOM 786 O O . GLU A 1 95 ? -20.957 3.251 7.969 1.00 94.44 95 GLU A O 1
ATOM 791 N N . GLN A 1 96 ? -20.077 2.796 5.945 1.00 95.31 96 GLN A N 1
ATOM 792 C CA . GLN A 1 96 ? -21.241 2.076 5.440 1.00 95.31 96 GLN A CA 1
ATOM 793 C C . GLN A 1 96 ? -21.502 0.794 6.238 1.00 95.31 96 GLN A C 1
ATOM 795 O O . GLN A 1 96 ? -22.632 0.586 6.679 1.00 95.31 96 GLN A O 1
ATOM 800 N N . VAL A 1 97 ? -20.475 -0.034 6.455 1.00 95.12 97 VAL A N 1
ATOM 801 C CA . VAL A 1 97 ? -20.586 -1.269 7.251 1.00 95.12 97 VAL A CA 1
ATOM 802 C C . VAL A 1 97 ? -21.102 -0.952 8.656 1.00 95.12 97 VAL A C 1
ATOM 804 O O . VAL A 1 97 ? -22.113 -1.508 9.081 1.00 95.12 97 VAL A O 1
ATOM 807 N N . ALA A 1 98 ? -20.506 0.031 9.335 1.00 94.94 98 ALA A N 1
ATOM 808 C CA . ALA A 1 98 ? -20.929 0.444 10.672 1.00 94.94 98 ALA A CA 1
ATOM 809 C C . ALA A 1 98 ? -22.358 1.029 10.711 1.00 94.94 98 ALA A C 1
ATOM 811 O O . ALA A 1 98 ? -23.048 0.958 11.731 1.00 94.94 98 ALA A O 1
ATOM 812 N N . ALA A 1 99 ? -22.819 1.673 9.635 1.00 96.88 99 ALA A N 1
ATOM 813 C CA . ALA A 1 99 ? -24.197 2.158 9.526 1.00 96.88 99 ALA A CA 1
ATOM 814 C C . ALA A 1 99 ? -25.200 1.018 9.292 1.00 96.88 99 ALA A C 1
ATOM 816 O O . ALA A 1 99 ? -26.328 1.070 9.787 1.00 96.88 99 ALA A O 1
ATOM 817 N N . ASP A 1 100 ? -24.805 -0.007 8.542 1.00 96.25 100 ASP A N 1
ATOM 818 C CA . ASP A 1 100 ? -25.624 -1.190 8.310 1.00 96.25 100 ASP A CA 1
ATOM 819 C C . ASP A 1 100 ? -25.762 -2.038 9.576 1.00 96.25 100 ASP A C 1
ATOM 821 O O . ASP A 1 100 ? -26.886 -2.383 9.938 1.00 96.25 100 ASP A O 1
ATOM 825 N N . GLU A 1 101 ? -24.667 -2.253 10.307 1.00 96.50 101 GLU A N 1
ATOM 826 C CA . GLU A 1 101 ? -24.679 -2.937 11.605 1.00 96.50 101 GLU A CA 1
ATOM 827 C C . GLU A 1 101 ? -25.597 -2.236 12.613 1.00 96.50 101 GLU A C 1
ATOM 829 O O . GLU A 1 101 ? -26.474 -2.875 13.194 1.00 96.50 101 GLU A O 1
ATOM 834 N N . ARG A 1 102 ? -25.482 -0.907 12.756 1.00 97.12 102 ARG A N 1
ATOM 835 C CA . ARG A 1 102 ? -26.390 -0.121 13.612 1.00 97.12 102 ARG A CA 1
ATOM 836 C C . ARG A 1 102 ? -27.853 -0.289 13.208 1.00 97.12 102 ARG A C 1
ATOM 838 O O . ARG A 1 102 ? -28.692 -0.569 14.055 1.00 97.12 102 ARG A O 1
ATOM 845 N N . ARG A 1 103 ? -28.159 -0.213 11.907 1.00 97.56 103 ARG A N 1
ATOM 846 C CA . ARG A 1 103 ? -29.526 -0.430 11.401 1.00 97.56 103 ARG A CA 1
ATOM 847 C C . ARG A 1 103 ? -30.065 -1.825 11.697 1.00 97.56 103 ARG A C 1
ATOM 849 O O . ARG A 1 103 ? -31.280 -1.977 11.811 1.00 97.56 103 ARG A O 1
ATOM 856 N N . TRP A 1 104 ? -29.216 -2.844 11.734 1.00 97.69 104 TRP A N 1
ATOM 857 C CA . TRP A 1 104 ? -29.628 -4.204 12.068 1.00 97.69 104 TRP A CA 1
ATOM 858 C C . TRP A 1 104 ? -29.906 -4.358 13.562 1.00 97.69 104 TRP A C 1
ATOM 860 O O . TRP A 1 104 ? -30.950 -4.905 13.920 1.00 97.69 104 TRP A O 1
ATOM 870 N N . ILE A 1 105 ? -29.049 -3.782 14.408 1.00 96.81 105 ILE A N 1
ATOM 871 C CA . ILE A 1 105 ? -29.248 -3.725 15.862 1.00 96.81 105 ILE A CA 1
ATOM 872 C C . ILE A 1 105 ? -30.569 -3.021 16.196 1.00 96.81 105 ILE A C 1
ATOM 874 O O . ILE A 1 105 ? -31.395 -3.585 16.910 1.00 96.81 105 ILE A O 1
ATOM 878 N N . ASP A 1 106 ? -30.821 -1.847 15.607 1.00 97.31 106 ASP A N 1
ATOM 879 C CA . ASP A 1 106 ? -32.045 -1.065 15.844 1.00 97.31 106 ASP A CA 1
ATOM 880 C C . ASP A 1 106 ? -33.324 -1.818 15.439 1.00 97.31 106 ASP A C 1
ATOM 882 O O . ASP A 1 106 ? -34.399 -1.593 15.992 1.00 97.31 106 ASP A O 1
ATOM 886 N N . LYS A 1 107 ? -33.220 -2.726 14.461 1.00 96.44 107 LYS A N 1
ATOM 887 C CA . LYS A 1 107 ? -34.330 -3.565 13.985 1.00 96.44 107 LYS A CA 1
ATOM 888 C C . LYS A 1 107 ? -34.477 -4.877 14.756 1.00 96.44 107 LYS A C 1
ATOM 890 O O . LYS A 1 107 ? -35.413 -5.621 14.471 1.00 96.44 107 LYS A O 1
ATOM 895 N N . GLY A 1 108 ? -33.562 -5.182 15.676 1.00 96.25 108 GLY A N 1
ATOM 896 C CA . GLY A 1 108 ? -33.548 -6.439 16.424 1.00 96.25 108 GLY A CA 1
ATOM 897 C C . GLY A 1 108 ? -33.359 -7.680 15.546 1.00 96.25 108 GLY A C 1
ATOM 898 O O . GLY A 1 108 ? -33.844 -8.750 15.906 1.00 96.25 108 GLY A O 1
ATOM 899 N N . VAL A 1 109 ? -32.709 -7.549 14.382 1.00 96.50 109 VAL A N 1
ATOM 900 C CA . VAL A 1 109 ? -32.380 -8.711 13.539 1.00 96.50 109 VAL A CA 1
ATOM 901 C C . VAL A 1 109 ? -31.056 -9.330 13.979 1.00 96.50 109 VAL A C 1
ATOM 903 O O . VAL A 1 109 ? -30.213 -8.658 14.569 1.00 96.50 109 VAL A O 1
ATOM 906 N N . ASP A 1 110 ? -30.855 -10.605 13.651 1.00 96.19 110 ASP A N 1
ATOM 907 C CA . ASP A 1 110 ? -29.562 -11.273 13.807 1.00 96.19 110 ASP A CA 1
ATOM 908 C C . ASP A 1 110 ? -28.505 -10.570 12.933 1.00 96.19 110 ASP A C 1
ATOM 910 O O . ASP A 1 110 ? -28.533 -10.646 11.698 1.00 96.19 110 ASP A O 1
ATOM 914 N N . VAL A 1 111 ? -27.613 -9.831 13.596 1.00 95.50 111 VAL A N 1
ATOM 915 C CA . VAL A 1 111 ? -26.573 -9.003 12.974 1.00 95.50 111 VAL A CA 1
ATOM 916 C C . VAL A 1 111 ? -25.575 -9.870 12.215 1.00 95.50 111 VAL A C 1
ATOM 918 O O . VAL A 1 111 ? -25.215 -9.519 11.094 1.00 95.50 111 VAL A O 1
ATOM 921 N N . ASP A 1 112 ? -25.181 -11.016 12.772 1.00 93.88 112 ASP A N 1
ATOM 922 C CA . ASP A 1 112 ? -24.198 -11.908 12.155 1.00 93.88 112 ASP A CA 1
ATOM 923 C C . ASP A 1 112 ? -24.772 -12.541 10.884 1.00 93.88 112 ASP A C 1
ATOM 925 O O . ASP A 1 112 ? -24.122 -12.551 9.832 1.00 93.88 112 ASP A O 1
ATOM 929 N N . ALA A 1 113 ? -26.030 -12.991 10.933 1.00 95.12 113 ALA A N 1
ATOM 930 C CA . ALA A 1 113 ? -26.720 -13.519 9.759 1.00 95.12 113 ALA A CA 1
ATOM 931 C C . ALA A 1 113 ? -26.907 -12.447 8.668 1.00 95.12 113 ALA A C 1
ATOM 933 O O . ALA A 1 113 ? -26.718 -12.722 7.476 1.00 95.12 113 ALA A O 1
ATOM 934 N N . ALA A 1 114 ? -27.260 -11.216 9.053 1.00 93.88 114 ALA A N 1
ATOM 935 C CA . ALA A 1 114 ? -27.419 -10.101 8.122 1.00 93.88 114 ALA A CA 1
ATOM 936 C C . ALA A 1 114 ? -26.081 -9.675 7.491 1.00 93.88 114 ALA A C 1
ATOM 938 O O . ALA A 1 114 ? -26.022 -9.447 6.276 1.00 93.88 114 ALA A O 1
ATOM 939 N N . PHE A 1 115 ? -25.008 -9.639 8.286 1.00 94.31 115 PHE A N 1
ATOM 940 C CA . PHE A 1 115 ? -23.653 -9.344 7.834 1.00 94.31 115 PHE A CA 1
ATOM 941 C C . PHE A 1 115 ? -23.174 -10.389 6.830 1.00 94.31 115 PHE A C 1
ATOM 943 O O . PHE A 1 115 ? -22.787 -10.035 5.715 1.00 94.31 115 PHE A O 1
ATOM 950 N N . ALA A 1 116 ? -23.258 -11.675 7.185 1.00 92.94 116 ALA A N 1
ATOM 951 C CA . ALA A 1 116 ? -22.838 -12.771 6.320 1.00 92.94 116 ALA A CA 1
ATOM 952 C C . ALA A 1 116 ? -23.591 -12.738 4.983 1.00 92.94 116 ALA A C 1
ATOM 954 O O . ALA A 1 116 ? -22.979 -12.779 3.916 1.00 92.94 116 ALA A O 1
ATOM 955 N N . LYS A 1 117 ? -24.917 -12.556 5.025 1.00 93.19 117 LYS A N 1
ATOM 956 C CA . LYS A 1 117 ? -25.747 -12.459 3.818 1.00 93.19 117 LYS A CA 1
ATOM 957 C C . LYS A 1 117 ? -25.325 -11.313 2.896 1.00 93.19 117 LYS A C 1
ATOM 959 O O . LYS A 1 117 ? -25.417 -11.456 1.679 1.00 93.19 117 LYS A O 1
ATOM 964 N N . LYS A 1 118 ? -24.913 -10.170 3.451 1.00 92.50 118 LYS A N 1
ATOM 965 C CA . LYS A 1 118 ? -24.576 -8.979 2.664 1.00 92.50 118 LYS A CA 1
ATOM 966 C C . LYS A 1 118 ? -23.126 -8.961 2.177 1.00 92.50 118 LYS A C 1
ATOM 968 O O . LYS A 1 118 ? -22.890 -8.537 1.050 1.00 92.50 118 LYS A O 1
ATOM 973 N N . TYR A 1 119 ? -22.175 -9.391 3.005 1.00 91.31 119 TYR A N 1
ATOM 974 C CA . TYR A 1 119 ? -20.746 -9.151 2.778 1.00 91.31 119 TYR A CA 1
ATOM 975 C C . TYR A 1 119 ? -19.911 -10.407 2.518 1.00 91.31 119 TYR A C 1
ATOM 977 O O . TYR A 1 119 ? -18.797 -10.272 2.025 1.00 91.31 119 TYR A O 1
ATOM 985 N N . TYR A 1 120 ? -20.404 -11.619 2.798 1.00 89.12 120 TYR A N 1
ATOM 986 C CA . TYR A 1 120 ? -19.638 -12.853 2.539 1.00 89.12 120 TYR A CA 1
ATOM 987 C C . TYR A 1 120 ? -19.824 -13.410 1.126 1.00 89.12 120 TYR A C 1
ATOM 989 O O . TYR A 1 120 ? -19.366 -14.511 0.832 1.00 89.12 120 TYR A O 1
ATOM 997 N N . THR A 1 121 ? -20.476 -12.665 0.231 1.00 83.88 121 THR A N 1
ATOM 998 C CA . THR A 1 121 ? -20.488 -13.056 -1.181 1.00 83.88 121 THR A CA 1
ATOM 999 C C . THR A 1 121 ? -19.077 -12.887 -1.731 1.00 83.88 121 THR A C 1
ATOM 1001 O O . THR A 1 121 ? -18.559 -11.772 -1.781 1.00 83.88 121 THR A O 1
ATOM 1004 N N . GLU A 1 122 ? -18.452 -14.000 -2.103 1.00 74.06 122 GLU A N 1
ATOM 1005 C CA . GLU A 1 122 ? -17.072 -14.014 -2.569 1.00 74.06 122 GLU A CA 1
ATOM 1006 C C . GLU A 1 122 ? -16.964 -13.227 -3.888 1.00 74.06 122 GLU A C 1
ATOM 1008 O O . GLU A 1 122 ? -17.692 -13.518 -4.844 1.00 74.06 122 GLU A O 1
ATOM 1013 N N . PRO A 1 123 ? -16.108 -12.194 -3.962 1.00 70.00 123 PRO A N 1
ATOM 1014 C CA . PRO A 1 123 ? -15.930 -11.455 -5.197 1.00 70.00 123 PRO A CA 1
ATOM 1015 C C . PRO A 1 123 ? -15.260 -12.360 -6.233 1.00 70.00 123 PRO A C 1
ATOM 1017 O O . PRO A 1 123 ? -14.188 -12.916 -6.000 1.00 70.00 123 PRO A O 1
ATOM 1020 N N . THR A 1 124 ? -15.867 -12.483 -7.410 1.00 72.75 124 THR A N 1
ATOM 1021 C CA . THR A 1 124 ? -15.234 -13.161 -8.540 1.00 72.75 124 THR A CA 1
ATOM 1022 C C . THR A 1 124 ? -14.106 -12.285 -9.072 1.00 72.75 124 THR A C 1
ATOM 1024 O O . THR A 1 124 ? -14.355 -11.242 -9.678 1.00 72.75 124 THR A O 1
ATOM 1027 N N . VAL A 1 125 ? -12.859 -12.692 -8.845 1.00 65.88 125 VAL A N 1
ATOM 1028 C CA . VAL A 1 125 ? -11.693 -12.037 -9.445 1.00 65.88 125 VAL A CA 1
ATOM 1029 C C . VAL A 1 125 ? -11.473 -12.649 -10.825 1.00 65.88 125 VAL A C 1
ATOM 1031 O O . VAL A 1 125 ? -11.161 -13.833 -10.938 1.00 65.88 125 VAL A O 1
ATOM 1034 N N . GLU A 1 126 ? -11.641 -11.862 -11.888 1.00 64.25 126 GLU A N 1
ATOM 1035 C CA . GLU A 1 126 ? -11.271 -12.309 -13.233 1.00 64.25 126 GLU A CA 1
ATOM 1036 C C . GLU A 1 126 ? -9.753 -12.532 -13.294 1.00 64.25 126 GLU A C 1
ATOM 1038 O O . GLU A 1 126 ? -8.959 -11.587 -13.288 1.00 64.25 126 GLU A O 1
ATOM 1043 N N . TYR A 1 127 ? -9.330 -13.796 -13.340 1.00 63.38 127 TYR A N 1
ATOM 1044 C CA . TYR A 1 127 ? -7.925 -14.140 -13.518 1.00 63.38 127 TYR A CA 1
ATOM 1045 C C . TYR A 1 127 ? -7.489 -13.813 -14.948 1.00 63.38 127 TYR A C 1
ATOM 1047 O O . TYR A 1 127 ? -7.885 -14.472 -15.912 1.00 63.38 127 TYR A O 1
ATOM 1055 N N . ARG A 1 128 ? -6.644 -12.792 -15.097 1.00 59.19 128 ARG A N 1
ATOM 1056 C CA . ARG A 1 128 ? -6.005 -12.474 -16.372 1.00 59.19 128 ARG A CA 1
ATOM 1057 C C . ARG A 1 128 ? -4.747 -13.321 -16.529 1.00 59.19 128 ARG A C 1
ATOM 1059 O O . ARG A 1 128 ? -3.749 -13.049 -15.873 1.00 59.19 128 ARG A O 1
ATOM 1066 N N . ASP A 1 129 ? -4.789 -14.309 -17.422 1.00 68.69 129 ASP A N 1
ATOM 1067 C CA . ASP A 1 129 ? -3.649 -15.190 -17.701 1.00 68.69 129 ASP A CA 1
ATOM 1068 C C . ASP A 1 129 ? -2.417 -14.390 -18.201 1.00 68.69 129 ASP A C 1
ATOM 1070 O O . ASP A 1 129 ? -2.449 -13.819 -19.304 1.00 68.69 129 ASP A O 1
ATOM 1074 N N . PRO A 1 130 ? -1.305 -14.361 -17.439 1.00 64.12 130 PRO A N 1
ATOM 1075 C CA . PRO A 1 130 ? -0.075 -13.672 -17.832 1.00 64.12 130 PRO A CA 1
ATOM 1076 C C . PRO A 1 130 ? 0.548 -14.235 -19.120 1.00 64.12 130 PRO A C 1
ATOM 1078 O O . PRO A 1 130 ? 1.216 -13.510 -19.868 1.00 64.12 130 PRO A O 1
ATOM 1081 N N . ALA A 1 131 ? 0.333 -15.523 -19.418 1.00 65.69 131 ALA A N 1
ATOM 1082 C CA . ALA A 1 131 ? 0.848 -16.156 -20.628 1.00 65.69 131 ALA A CA 1
ATOM 1083 C C . ALA A 1 131 ? 0.178 -15.585 -21.889 1.00 65.69 131 ALA A C 1
ATOM 1085 O O . ALA A 1 131 ? 0.856 -15.319 -22.889 1.00 65.69 131 ALA A O 1
ATOM 1086 N N . ALA A 1 132 ? -1.124 -15.294 -21.821 1.00 64.25 132 ALA A N 1
ATOM 1087 C CA . ALA A 1 132 ? -1.874 -14.685 -22.917 1.00 64.25 132 ALA A CA 1
ATOM 1088 C C . ALA A 1 132 ? -1.374 -13.263 -23.258 1.00 64.25 132 ALA A C 1
ATOM 1090 O O . ALA A 1 132 ? -1.293 -12.882 -24.435 1.00 64.25 132 ALA A O 1
ATOM 1091 N N . VAL A 1 133 ? -0.967 -12.488 -22.246 1.00 62.47 133 VAL A N 1
ATOM 1092 C CA . VAL A 1 133 ? -0.414 -11.128 -22.414 1.00 62.47 133 VAL A CA 1
ATOM 1093 C C . VAL A 1 133 ? 1.004 -11.158 -23.009 1.00 62.47 133 VAL A C 1
ATOM 1095 O O . VAL A 1 133 ? 1.340 -10.359 -23.893 1.00 62.47 133 VAL A O 1
ATOM 1098 N N . ARG A 1 134 ? 1.846 -12.120 -22.604 1.00 61.84 134 ARG A N 1
ATOM 1099 C CA . ARG A 1 134 ? 3.181 -12.304 -23.208 1.00 61.84 134 ARG A CA 1
ATOM 1100 C C . ARG A 1 134 ? 3.094 -12.742 -24.667 1.00 61.84 134 ARG A C 1
ATOM 1102 O O . ARG A 1 134 ? 3.804 -12.187 -25.507 1.00 61.84 134 ARG A O 1
ATOM 1109 N N . ALA A 1 135 ? 2.204 -13.682 -24.986 1.00 60.91 135 ALA A N 1
ATOM 1110 C CA . ALA A 1 135 ? 2.027 -14.195 -26.345 1.00 60.91 135 ALA A CA 1
ATOM 1111 C C . ALA A 1 135 ? 1.594 -13.102 -27.338 1.00 60.91 135 ALA A C 1
ATOM 1113 O O . ALA A 1 135 ? 2.074 -13.051 -28.472 1.00 60.91 135 ALA A O 1
ATOM 1114 N N . THR A 1 136 ? 0.719 -12.191 -26.911 1.00 60.84 136 THR A N 1
ATOM 1115 C CA . THR A 1 136 ? 0.292 -11.049 -27.734 1.00 60.84 136 THR A CA 1
ATOM 1116 C C . THR A 1 136 ? 1.408 -10.022 -27.937 1.00 60.84 136 THR A C 1
ATOM 1118 O O . THR A 1 136 ? 1.539 -9.476 -29.034 1.00 60.84 136 THR A O 1
ATOM 1121 N N . THR A 1 137 ? 2.262 -9.802 -26.936 1.00 58.94 137 THR A N 1
ATOM 1122 C CA . THR A 1 137 ? 3.396 -8.865 -27.030 1.00 58.94 137 THR A CA 1
ATOM 1123 C C . THR A 1 137 ? 4.511 -9.397 -27.938 1.00 58.94 137 THR A C 1
ATOM 1125 O O . THR A 1 137 ? 5.016 -8.664 -28.790 1.00 58.94 137 THR A O 1
ATOM 1128 N N . PHE A 1 138 ? 4.840 -10.690 -27.842 1.00 60.03 138 PHE A N 1
ATOM 1129 C CA . PHE A 1 138 ? 5.859 -11.328 -28.688 1.00 60.03 138 PHE A CA 1
ATOM 1130 C C . PHE A 1 138 ? 5.508 -11.263 -30.182 1.00 60.03 138 PHE A C 1
ATOM 1132 O O . PHE A 1 138 ? 6.364 -10.957 -31.013 1.00 60.03 138 PHE A O 1
ATOM 1139 N N . LYS A 1 139 ? 4.228 -11.460 -30.530 1.00 59.91 139 LYS A N 1
ATOM 1140 C CA . LYS A 1 139 ? 3.742 -11.346 -31.916 1.00 59.91 139 LYS A CA 1
ATOM 1141 C C . LYS A 1 139 ? 3.917 -9.940 -32.503 1.00 59.91 139 LYS A C 1
ATOM 1143 O O . LYS A 1 139 ? 4.090 -9.814 -33.710 1.00 59.91 139 LYS A O 1
ATOM 1148 N N . ARG A 1 140 ? 3.906 -8.888 -31.674 1.00 62.47 140 ARG A N 1
ATOM 1149 C CA . ARG A 1 140 ? 4.092 -7.494 -32.123 1.00 62.47 140 ARG A CA 1
ATOM 1150 C C . ARG A 1 140 ? 5.558 -7.114 -32.345 1.00 62.47 140 ARG A C 1
ATOM 1152 O O . ARG A 1 140 ? 5.828 -6.249 -33.170 1.00 62.47 140 ARG A O 1
ATOM 1159 N N . LEU A 1 141 ? 6.496 -7.755 -31.645 1.00 63.88 141 LEU A N 1
ATOM 1160 C CA . LEU A 1 141 ? 7.937 -7.474 -31.751 1.00 63.88 141 LEU A CA 1
ATOM 1161 C C . LEU A 1 141 ? 8.638 -8.284 -32.855 1.00 63.88 141 LEU A C 1
ATOM 1163 O O . LEU A 1 141 ? 9.671 -7.852 -33.366 1.00 63.88 141 LEU A O 1
ATOM 1167 N N . LEU A 1 142 ? 8.056 -9.415 -33.268 1.00 71.31 142 LEU A N 1
ATOM 1168 C CA . LEU A 1 142 ? 8.566 -10.270 -34.346 1.00 71.31 142 LEU A CA 1
ATOM 1169 C C . LEU A 1 142 ? 8.902 -9.515 -35.658 1.00 71.31 142 LEU A C 1
ATOM 1171 O O . LEU A 1 142 ? 10.012 -9.696 -36.160 1.00 71.31 142 LEU A O 1
ATOM 1175 N N . PRO A 1 143 ? 8.032 -8.641 -36.214 1.00 72.00 143 PRO A N 1
ATOM 1176 C CA . PRO A 1 143 ? 8.341 -7.942 -37.464 1.00 72.00 143 PRO A CA 1
ATOM 1177 C C . PRO A 1 143 ? 9.498 -6.942 -37.322 1.00 72.00 143 PRO A C 1
ATOM 1179 O O . PRO A 1 143 ? 10.285 -6.788 -38.252 1.00 72.00 143 PRO A O 1
ATOM 1182 N N . VAL A 1 144 ? 9.659 -6.306 -36.156 1.00 77.00 144 VAL A N 1
ATOM 1183 C CA . VAL A 1 144 ? 10.756 -5.353 -35.904 1.00 77.00 144 VAL A CA 1
ATOM 1184 C C . VAL A 1 144 ? 12.109 -6.069 -35.896 1.00 77.00 144 VAL A C 1
ATOM 1186 O O . VAL A 1 144 ? 13.067 -5.586 -36.500 1.00 77.00 144 VAL A O 1
ATOM 1189 N N . GLY A 1 145 ? 12.177 -7.251 -35.274 1.00 76.75 145 GLY A N 1
ATOM 1190 C CA . GLY A 1 145 ? 13.385 -8.080 -35.271 1.00 76.75 145 GLY A CA 1
ATOM 1191 C C . GLY A 1 145 ? 13.798 -8.535 -36.674 1.00 76.75 145 GLY A C 1
ATOM 1192 O O . GLY A 1 145 ? 14.979 -8.486 -37.014 1.00 76.75 145 GLY A O 1
ATOM 1193 N N . VAL A 1 146 ? 12.827 -8.903 -37.518 1.00 82.31 146 VAL A N 1
ATOM 1194 C CA . VAL A 1 146 ? 13.081 -9.295 -38.916 1.00 82.31 146 VAL A CA 1
ATOM 1195 C C . VAL A 1 146 ? 13.615 -8.117 -39.737 1.00 82.31 146 VAL A C 1
ATOM 1197 O O . VAL A 1 146 ? 14.592 -8.279 -40.465 1.00 82.31 146 VAL A O 1
ATOM 1200 N N . VAL A 1 147 ? 13.044 -6.918 -39.586 1.00 85.81 147 VAL A N 1
ATOM 1201 C CA . VAL A 1 147 ? 13.517 -5.712 -40.293 1.00 85.81 147 VAL A CA 1
ATOM 1202 C C . VAL A 1 147 ? 14.952 -5.345 -39.895 1.00 85.81 147 VAL A C 1
ATOM 1204 O O . VAL A 1 147 ? 15.773 -5.052 -40.765 1.00 85.81 147 VAL A O 1
ATOM 1207 N N . LEU A 1 148 ? 15.288 -5.414 -38.602 1.00 89.31 148 LEU A N 1
ATOM 1208 C CA . LEU A 1 148 ? 16.653 -5.179 -38.111 1.00 89.31 148 LEU A CA 1
ATOM 1209 C C . LEU A 1 148 ? 17.657 -6.200 -38.662 1.00 89.31 148 LEU A C 1
ATOM 1211 O O . LEU A 1 148 ? 18.753 -5.819 -39.075 1.00 89.31 148 LEU A O 1
ATOM 1215 N N . ALA A 1 149 ? 17.281 -7.479 -38.713 1.00 87.56 149 ALA A N 1
ATOM 1216 C CA . ALA A 1 149 ? 18.128 -8.525 -39.281 1.00 87.56 149 ALA A CA 1
ATOM 1217 C C . ALA A 1 149 ? 18.394 -8.292 -40.779 1.00 87.56 149 ALA A C 1
ATOM 1219 O O . ALA A 1 149 ? 19.536 -8.400 -41.224 1.00 87.56 149 ALA A O 1
ATOM 1220 N N . ILE A 1 150 ? 17.369 -7.901 -41.545 1.00 90.00 150 ILE A N 1
ATOM 1221 C CA . ILE A 1 150 ? 17.515 -7.569 -42.970 1.00 90.00 150 ILE A CA 1
ATOM 1222 C C . ILE A 1 150 ? 18.458 -6.371 -43.154 1.00 90.00 150 ILE A C 1
ATOM 1224 O O . ILE A 1 150 ? 19.360 -6.429 -43.988 1.00 90.00 150 ILE A O 1
ATOM 1228 N N . LEU A 1 151 ? 18.310 -5.311 -42.352 1.00 92.25 151 LEU A N 1
ATOM 1229 C CA . LEU A 1 151 ? 19.192 -4.139 -42.406 1.00 92.25 151 LEU A CA 1
ATOM 1230 C C . LEU A 1 151 ? 20.660 -4.494 -42.136 1.00 92.25 151 LEU A C 1
ATOM 1232 O O . LEU A 1 151 ? 21.546 -4.006 -42.839 1.00 92.25 151 LEU A O 1
ATOM 1236 N N . LEU A 1 152 ? 20.927 -5.369 -41.164 1.00 93.25 152 LEU A N 1
ATOM 1237 C CA . LEU A 1 152 ? 22.285 -5.834 -40.869 1.00 93.25 152 LEU A CA 1
ATOM 1238 C C . LEU A 1 152 ? 22.891 -6.629 -42.030 1.00 93.25 152 LEU A C 1
ATOM 1240 O O . LEU A 1 152 ? 24.061 -6.429 -42.358 1.00 93.25 152 LEU A O 1
ATOM 1244 N N . VAL A 1 153 ? 22.101 -7.480 -42.690 1.00 93.62 153 VAL A N 1
ATOM 1245 C CA . VAL A 1 153 ? 22.550 -8.221 -43.880 1.00 93.62 153 VAL A CA 1
ATOM 1246 C C . VAL A 1 153 ? 22.879 -7.262 -45.026 1.00 93.62 153 VAL A C 1
ATOM 1248 O O . VAL A 1 153 ? 23.927 -7.398 -45.655 1.00 93.62 153 VAL A O 1
ATOM 1251 N N . VAL A 1 154 ? 22.040 -6.251 -45.268 1.00 93.38 154 VAL A N 1
ATOM 1252 C CA . VAL A 1 154 ? 22.289 -5.240 -46.311 1.00 93.38 154 VAL A CA 1
ATOM 1253 C C . VAL A 1 154 ? 23.566 -4.446 -46.023 1.00 93.38 154 VAL A C 1
ATOM 1255 O O . VAL A 1 154 ? 24.382 -4.254 -46.925 1.00 93.38 154 VAL A O 1
ATOM 1258 N N . LEU A 1 155 ? 23.786 -4.031 -44.771 1.00 93.94 155 LEU A N 1
ATOM 1259 C CA . LEU A 1 155 ? 25.006 -3.324 -44.368 1.00 93.94 155 LEU A CA 1
ATOM 1260 C C . LEU A 1 155 ? 26.261 -4.186 -44.540 1.00 93.94 155 LEU A C 1
ATOM 1262 O O . LEU A 1 155 ? 27.277 -3.691 -45.030 1.00 93.94 155 LEU A O 1
ATOM 1266 N N . ALA A 1 156 ? 26.192 -5.472 -44.186 1.00 92.25 156 ALA A N 1
ATOM 1267 C CA . ALA A 1 156 ? 27.301 -6.401 -44.375 1.00 92.25 156 ALA A CA 1
ATOM 1268 C C . ALA A 1 156 ? 27.654 -6.560 -45.863 1.00 92.25 156 ALA A C 1
ATOM 1270 O O . ALA A 1 156 ? 28.822 -6.439 -46.234 1.00 92.25 156 ALA A O 1
ATOM 1271 N N . LEU A 1 157 ? 26.649 -6.737 -46.728 1.00 94.56 157 LEU A N 1
ATOM 1272 C CA . LEU A 1 157 ? 26.847 -6.838 -48.177 1.00 94.56 157 LEU A CA 1
ATOM 1273 C C . LEU A 1 157 ? 27.437 -5.553 -48.773 1.00 94.56 157 LEU A C 1
ATOM 1275 O O . LEU A 1 157 ? 28.355 -5.621 -49.593 1.00 94.56 157 LEU A O 1
ATOM 1279 N N . ALA A 1 158 ? 26.966 -4.384 -48.332 1.00 91.69 158 ALA A N 1
ATOM 1280 C CA . ALA A 1 158 ? 27.504 -3.096 -48.763 1.00 91.69 158 ALA A CA 1
ATOM 1281 C C . ALA A 1 158 ? 28.976 -2.920 -48.350 1.00 91.69 158 ALA A C 1
ATOM 1283 O O . ALA A 1 158 ? 29.801 -2.497 -49.163 1.00 91.69 158 ALA A O 1
ATOM 1284 N N . ALA A 1 159 ? 29.331 -3.298 -47.117 1.00 91.56 159 ALA A N 1
ATOM 1285 C CA . ALA A 1 159 ? 30.707 -3.246 -46.627 1.00 91.56 159 ALA A CA 1
ATOM 1286 C C . ALA A 1 159 ? 31.633 -4.200 -47.401 1.00 91.56 159 ALA A C 1
ATOM 1288 O O . ALA A 1 159 ? 32.733 -3.805 -47.799 1.00 91.56 159 ALA A O 1
ATOM 1289 N N . SER A 1 160 ? 31.180 -5.427 -47.679 1.00 90.44 160 SER A N 1
ATOM 1290 C CA . SER A 1 160 ? 31.919 -6.394 -48.498 1.00 90.44 160 SER A CA 1
ATOM 1291 C C . SER A 1 160 ? 32.125 -5.894 -49.931 1.00 90.44 160 SER A C 1
ATOM 1293 O O . SER A 1 160 ? 33.246 -5.948 -50.442 1.00 90.44 160 SER A O 1
ATOM 1295 N N . GLY A 1 161 ? 31.081 -5.344 -50.562 1.00 92.19 161 GLY A N 1
ATOM 1296 C CA . GLY A 1 161 ? 31.163 -4.759 -51.903 1.00 92.19 161 GLY A CA 1
ATOM 1297 C C . GLY A 1 161 ? 32.127 -3.571 -51.971 1.00 92.19 161 GLY A C 1
ATOM 1298 O O . GLY A 1 161 ? 32.966 -3.498 -52.871 1.00 92.19 161 GLY A O 1
ATOM 1299 N N . TYR A 1 162 ? 32.083 -2.679 -50.977 1.00 92.62 162 TYR A N 1
ATOM 1300 C CA . TYR A 1 162 ? 33.013 -1.554 -50.873 1.00 92.62 162 TYR A CA 1
ATOM 1301 C C . TYR A 1 162 ? 34.468 -2.012 -50.681 1.00 92.62 162 TYR A C 1
ATOM 1303 O O . TYR A 1 162 ? 35.382 -1.466 -51.306 1.00 92.62 162 TYR A O 1
ATOM 1311 N N . GLY A 1 163 ? 34.691 -3.047 -49.864 1.00 90.75 163 GLY A N 1
ATOM 1312 C CA . GLY A 1 163 ? 36.008 -3.657 -49.674 1.00 90.75 163 GLY A CA 1
ATOM 1313 C C . GLY A 1 163 ? 36.592 -4.206 -50.977 1.00 90.75 163 GLY A C 1
ATOM 1314 O O . GLY A 1 163 ? 37.735 -3.896 -51.315 1.00 90.75 163 GLY A O 1
ATOM 1315 N N . LEU A 1 164 ? 35.787 -4.947 -51.746 1.00 90.00 164 LEU A N 1
ATOM 1316 C CA . LEU A 1 164 ? 36.161 -5.486 -53.060 1.00 90.00 164 LEU A CA 1
ATOM 1317 C C . LEU A 1 164 ? 36.481 -4.379 -54.073 1.00 90.00 164 LEU A C 1
ATOM 1319 O O . LEU A 1 164 ? 37.526 -4.434 -54.725 1.00 90.00 164 LEU A O 1
ATOM 1323 N N . TYR A 1 165 ? 35.642 -3.342 -54.156 1.00 91.94 165 TYR A N 1
ATOM 1324 C CA . T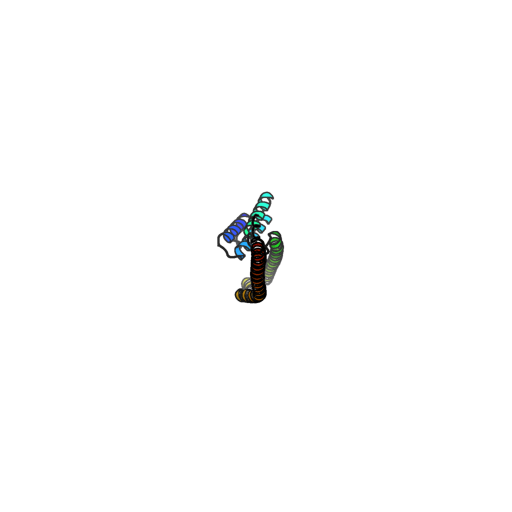YR A 1 165 ? 35.880 -2.182 -55.021 1.00 91.94 165 TYR A CA 1
ATOM 1325 C C . TYR A 1 165 ? 37.204 -1.480 -54.686 1.00 91.94 165 TYR A C 1
ATOM 1327 O O . TYR A 1 165 ? 38.010 -1.174 -55.570 1.00 91.94 165 TYR A O 1
ATOM 1335 N N . ARG A 1 166 ? 37.475 -1.266 -53.392 1.00 91.69 166 ARG A N 1
ATOM 1336 C CA . ARG A 1 166 ? 38.720 -0.641 -52.931 1.00 91.69 166 ARG A CA 1
ATOM 1337 C C . ARG A 1 166 ? 39.942 -1.498 -53.262 1.00 91.69 166 ARG A C 1
ATOM 1339 O O . ARG A 1 166 ? 40.967 -0.950 -53.671 1.00 91.69 166 ARG A O 1
ATOM 1346 N N . LEU A 1 167 ? 39.833 -2.821 -53.121 1.00 86.25 167 LEU A N 1
ATOM 1347 C CA . LEU A 1 167 ? 40.904 -3.758 -53.457 1.00 86.25 167 LEU A CA 1
ATOM 1348 C C . LEU A 1 167 ? 41.214 -3.728 -54.960 1.00 86.25 167 LEU A C 1
ATOM 1350 O O . LEU A 1 167 ? 42.374 -3.607 -55.349 1.00 86.25 167 LEU A O 1
ATOM 1354 N N . GLN A 1 168 ? 40.182 -3.768 -55.808 1.00 87.44 168 GLN A N 1
ATOM 1355 C CA . GLN A 1 168 ? 40.331 -3.679 -57.264 1.00 87.44 168 GLN A CA 1
ATOM 1356 C C . GLN A 1 168 ? 40.991 -2.365 -57.688 1.00 87.44 168 GLN A C 1
ATOM 1358 O O . GLN A 1 168 ? 41.937 -2.377 -58.480 1.00 87.44 168 GLN A O 1
ATOM 1363 N N . ARG A 1 169 ? 40.554 -1.237 -57.113 1.00 86.12 169 ARG A N 1
ATOM 1364 C CA . ARG A 1 169 ? 41.140 0.082 -57.382 1.00 86.12 169 ARG A CA 1
ATOM 1365 C C . ARG A 1 169 ? 42.618 0.150 -56.988 1.00 86.12 169 ARG A C 1
ATOM 1367 O O . ARG A 1 169 ? 43.407 0.736 -57.721 1.00 86.12 169 ARG A O 1
ATOM 1374 N N . TRP A 1 170 ? 43.001 -0.469 -55.871 1.00 81.12 170 TRP A N 1
ATOM 1375 C CA . TRP A 1 170 ? 44.396 -0.551 -55.426 1.00 81.12 170 TRP A CA 1
ATOM 1376 C C . TRP A 1 170 ? 45.266 -1.453 -56.320 1.00 81.12 170 TRP A C 1
ATOM 1378 O O . TRP A 1 170 ? 46.413 -1.122 -56.621 1.00 81.12 170 TRP A O 1
ATOM 1388 N N . TYR A 1 171 ? 44.725 -2.576 -56.801 1.00 80.19 171 TYR A N 1
ATOM 1389 C CA . TYR A 1 171 ? 45.430 -3.442 -57.753 1.00 80.19 171 TYR A CA 1
ATOM 1390 C C . TYR A 1 171 ? 45.616 -2.786 -59.129 1.00 80.19 171 T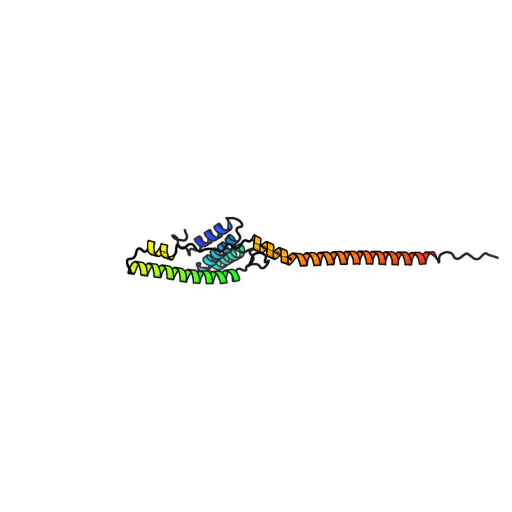YR A C 1
ATOM 1392 O O . TYR A 1 171 ? 46.636 -3.018 -59.783 1.00 80.19 171 TYR A O 1
ATOM 1400 N N . ALA A 1 172 ? 44.658 -1.969 -59.575 1.00 77.38 172 ALA A N 1
ATOM 1401 C CA . ALA A 1 172 ? 44.754 -1.231 -60.832 1.00 77.38 172 ALA A CA 1
ATOM 1402 C C . ALA A 1 172 ? 45.863 -0.164 -60.791 1.00 77.38 172 ALA A C 1
ATOM 1404 O O . ALA A 1 172 ? 46.648 -0.063 -61.732 1.00 77.38 172 ALA A O 1
ATOM 1405 N N . SER A 1 173 ? 46.005 0.565 -59.680 1.00 75.25 173 SER A N 1
ATOM 1406 C CA . SER A 1 173 ? 47.054 1.583 -59.529 1.00 75.25 173 SER A CA 1
ATOM 1407 C C . SER A 1 173 ? 48.469 1.003 -59.407 1.00 75.25 173 SER A C 1
ATOM 1409 O O . SER A 1 173 ? 49.420 1.648 -59.838 1.00 75.25 173 SER A O 1
ATOM 1411 N N . ARG A 1 174 ? 48.644 -0.235 -58.918 1.00 68.88 174 ARG A N 1
ATOM 1412 C CA . ARG A 1 174 ? 49.964 -0.903 -58.891 1.00 68.88 174 ARG A CA 1
ATOM 1413 C C . ARG A 1 174 ? 50.435 -1.447 -60.242 1.00 68.88 174 ARG A C 1
ATOM 1415 O O . ARG A 1 174 ? 51.640 -1.582 -60.438 1.00 68.88 174 ARG A O 1
ATOM 1422 N N . ARG A 1 175 ? 49.528 -1.757 -61.175 1.00 62.41 175 ARG A N 1
ATOM 1423 C CA . ARG A 1 175 ? 49.909 -2.226 -62.521 1.00 62.41 175 ARG A CA 1
ATOM 1424 C C . ARG A 1 175 ? 50.443 -1.108 -63.423 1.00 62.41 175 ARG A C 1
ATOM 1426 O O . ARG A 1 175 ? 51.273 -1.401 -64.272 1.00 62.41 175 ARG A O 1
ATOM 1433 N N . GLY A 1 176 ? 50.042 0.146 -63.198 1.00 57.88 176 GLY A N 1
ATOM 1434 C CA . GLY A 1 176 ? 50.551 1.299 -63.956 1.00 57.88 176 GLY A CA 1
ATOM 1435 C C . GLY A 1 176 ? 52.013 1.657 -63.655 1.00 57.88 176 GLY A C 1
ATOM 1436 O O . GLY A 1 176 ? 52.746 2.030 -64.557 1.00 57.88 176 GLY A O 1
ATOM 1437 N N . VAL A 1 177 ? 52.478 1.459 -62.416 1.00 56.28 177 VAL A N 1
ATOM 1438 C CA . VAL A 1 177 ? 53.832 1.872 -61.982 1.00 56.28 177 VAL A CA 1
ATOM 1439 C C . VAL A 1 177 ? 54.946 0.952 -62.514 1.00 56.28 177 VAL A C 1
ATOM 1441 O O . VAL A 1 177 ? 56.108 1.340 -62.553 1.00 56.28 177 VAL A O 1
ATOM 1444 N N . ARG A 1 178 ? 54.626 -0.270 -62.963 1.00 53.09 178 ARG A N 1
ATOM 1445 C CA . ARG A 1 178 ? 55.633 -1.221 -63.477 1.00 53.09 178 ARG A CA 1
ATOM 1446 C C . ARG A 1 178 ? 55.976 -1.025 -64.961 1.00 53.09 178 ARG A C 1
ATOM 1448 O O . ARG A 1 178 ? 56.906 -1.667 -65.430 1.00 53.09 178 ARG A O 1
ATOM 1455 N N . ALA A 1 179 ? 55.242 -0.176 -65.684 1.00 53.88 179 ALA A N 1
ATOM 1456 C CA . ALA A 1 179 ? 55.428 0.036 -67.122 1.00 53.88 179 ALA A CA 1
ATOM 1457 C C . ALA A 1 179 ? 56.434 1.154 -67.474 1.00 53.88 179 ALA A C 1
ATOM 1459 O O . ALA A 1 179 ? 56.842 1.245 -68.624 1.00 53.88 179 ALA A O 1
ATOM 1460 N N . GLU A 1 180 ? 56.874 1.973 -66.510 1.00 55.44 180 GLU A N 1
ATOM 1461 C CA . GLU A 1 180 ? 57.779 3.118 -66.754 1.00 55.44 180 GLU A CA 1
ATOM 1462 C C . GLU A 1 180 ? 59.253 2.851 -66.364 1.00 55.44 180 GLU A C 1
ATOM 1464 O O . GLU A 1 180 ? 60.080 3.757 -66.391 1.00 55.44 180 GLU A O 1
ATOM 1469 N N . GLY A 1 181 ? 59.609 1.611 -66.000 1.00 54.16 181 GLY A N 1
ATOM 1470 C CA . GLY A 1 181 ? 60.928 1.267 -65.441 1.00 54.16 181 GLY A CA 1
ATOM 1471 C C . GLY A 1 181 ? 62.020 0.807 -66.420 1.00 54.16 181 GLY A C 1
ATOM 1472 O O . GLY A 1 181 ? 63.142 0.585 -65.976 1.00 54.16 181 GLY A O 1
ATOM 1473 N N . GLU A 1 182 ? 61.745 0.655 -67.718 1.00 55.97 182 GLU A N 1
ATOM 1474 C CA . GLU A 1 182 ? 62.741 0.204 -68.707 1.00 55.97 182 GLU A CA 1
ATOM 1475 C C . GLU A 1 182 ? 62.974 1.278 -69.778 1.00 55.97 182 GLU A C 1
ATOM 1477 O O . GLU A 1 182 ? 62.287 1.340 -70.793 1.00 55.97 182 GLU A O 1
ATOM 1482 N N . SER A 1 183 ? 63.966 2.142 -69.547 1.00 54.72 183 SER A N 1
ATOM 1483 C CA . SER A 1 183 ? 64.576 2.977 -70.589 1.00 54.72 183 SER A CA 1
ATOM 1484 C C . SER A 1 183 ? 65.991 2.447 -70.876 1.00 54.72 183 SER A C 1
ATOM 1486 O O . SER A 1 183 ? 66.787 2.364 -69.937 1.00 54.72 183 SER A O 1
ATOM 1488 N N . PRO A 1 184 ? 66.340 2.071 -72.123 1.00 55.03 184 PRO A N 1
ATOM 1489 C CA . PRO A 1 184 ? 67.668 1.557 -72.446 1.00 55.03 184 PRO A CA 1
ATOM 1490 C C . PRO A 1 184 ? 68.709 2.684 -72.464 1.00 55.03 184 PRO A C 1
ATOM 1492 O O . PRO A 1 184 ? 68.472 3.752 -73.029 1.00 55.03 184 PRO A O 1
ATOM 1495 N N . GLN A 1 185 ? 69.877 2.436 -71.864 1.00 59.56 185 GLN A N 1
ATOM 1496 C CA . GLN A 1 185 ? 71.018 3.354 -71.913 1.00 59.56 185 GLN A CA 1
ATOM 1497 C C . GLN A 1 185 ? 71.531 3.562 -73.352 1.00 59.56 185 GLN A C 1
ATOM 1499 O O . GLN A 1 185 ? 71.599 2.593 -74.114 1.00 59.56 185 GLN A O 1
ATOM 1504 N N . PRO A 1 186 ? 71.955 4.784 -73.727 1.00 58.75 186 PRO A N 1
ATOM 1505 C CA . PRO A 1 186 ? 72.528 5.040 -75.041 1.00 58.75 186 PRO A CA 1
ATOM 1506 C C . PRO A 1 186 ? 73.984 4.554 -75.117 1.00 58.75 186 PRO A C 1
ATOM 1508 O O . PRO A 1 186 ? 74.811 4.843 -74.253 1.00 58.75 186 PRO A O 1
ATOM 1511 N N . SER A 1 187 ? 74.291 3.815 -76.183 1.00 55.72 187 SER A N 1
ATOM 1512 C CA . SER A 1 187 ? 75.626 3.319 -76.511 1.00 55.72 187 SER A CA 1
ATOM 1513 C C . SER A 1 187 ? 76.558 4.441 -76.977 1.00 55.72 187 SER A C 1
ATOM 1515 O O . SER A 1 187 ? 76.222 5.200 -77.886 1.00 55.72 187 SER A O 1
ATOM 1517 N N . VAL A 1 188 ? 77.747 4.467 -76.382 1.00 60.84 188 VAL A N 1
ATOM 1518 C CA . VAL A 1 188 ? 78.894 5.335 -76.677 1.00 60.84 188 VAL A CA 1
ATOM 1519 C C . VAL A 1 188 ? 79.438 5.103 -78.092 1.00 60.84 188 VAL A C 1
ATOM 1521 O O . VAL A 1 188 ? 79.693 3.956 -78.468 1.00 60.84 188 VAL A O 1
ATOM 1524 N N . ARG A 1 189 ? 79.704 6.191 -78.823 1.00 59.59 189 ARG A N 1
ATOM 1525 C CA . ARG A 1 189 ? 80.816 6.313 -79.777 1.00 59.59 189 ARG A CA 1
ATOM 1526 C C . ARG A 1 189 ? 81.379 7.723 -79.740 1.00 59.59 189 ARG A C 1
ATOM 1528 O O . ARG A 1 189 ? 80.559 8.663 -79.698 1.00 59.59 189 ARG A O 1
#